Protein AF-A0A8S0FIV0-F1 (afdb_monomer_lite)

Radius of gyration: 18.46 Å; chains: 1; bounding box: 55×35×48 Å

Foldseek 3Di:
DVVVVVVCVVVVVCCCPVVVVVLVVVLVVVVVVVVVCLPPCLLQVQLVLQLQCLQPLPDPSNVSSLVSQVVCLVVVNFLSQVLNQVSLLQLLVVVVVVCVVCVVVDDPVRVVLNVVSNVCSLLSRSPSNVVVCVVPVCVSSVVSSNVSSNVRSVSSVVVPGDSDRSNVVSVCCVVVDVVCSVVVVVPD

pLDDT: mean 72.31, std 14.81, range [23.08, 90.5]

Secondary structure (DSSP, 8-state):
-HHHHHHHHHHHHHIIIIIHHHHHHHHHHHHHHHHHTTTT-HHHHHHHHHHHHHSSTTSHHHHHHHHHHHHHHHTT--HHHHHHHHHHHHHHHHHHHHHHH-GGGS-HHHHHHHHHHHHHHHTT--GGGHHHHTTSHHHHHHHHHHHHHHHHHHHHHHT----S-HHHHHHHHHHH-HHHHHHHTT--

Structure (mmCIF, N/CA/C/O backbone):
data_AF-A0A8S0FIV0-F1
#
_entry.id   AF-A0A8S0FIV0-F1
#
loop_
_atom_site.group_PDB
_atom_site.id
_atom_site.type_symbol
_atom_site.label_atom_id
_atom_site.label_alt_id
_atom_site.label_comp_id
_atom_site.label_asym_id
_atom_site.label_entity_id
_atom_site.label_seq_id
_atom_site.pdbx_PDB_ins_code
_atom_site.Cartn_x
_atom_site.Cartn_y
_atom_site.Cartn_z
_atom_site.occupancy
_atom_site.B_iso_or_equiv
_atom_site.auth_seq_id
_atom_site.auth_comp_id
_atom_site.auth_asym_id
_atom_site.auth_atom_id
_atom_site.pdbx_PDB_model_num
ATOM 1 N N . MET A 1 1 ? 33.071 14.954 12.704 1.00 50.84 1 MET A N 1
ATOM 2 C CA . MET A 1 1 ? 31.975 14.765 11.723 1.00 50.84 1 MET A CA 1
ATOM 3 C C . MET A 1 1 ? 32.435 14.180 10.377 1.00 50.84 1 MET A C 1
ATOM 5 O O . MET A 1 1 ? 31.632 14.107 9.464 1.00 50.84 1 MET A O 1
ATOM 9 N N . VAL A 1 2 ? 33.681 13.691 10.254 1.00 66.19 2 VAL A N 1
ATOM 10 C CA . VAL A 1 2 ? 34.226 13.134 8.994 1.00 66.19 2 VAL A CA 1
ATOM 11 C C . VAL A 1 2 ? 33.884 11.646 8.802 1.00 66.19 2 VAL A C 1
ATOM 13 O O . VAL A 1 2 ? 33.584 11.221 7.693 1.00 66.19 2 VAL A O 1
ATOM 16 N N . LEU A 1 3 ? 33.830 10.867 9.889 1.00 77.50 3 LEU A N 1
ATOM 17 C CA . LEU A 1 3 ? 33.447 9.448 9.861 1.00 77.50 3 LEU A CA 1
ATOM 18 C C . LEU A 1 3 ? 32.037 9.166 9.291 1.00 77.50 3 LEU A C 1
ATOM 20 O O . LEU A 1 3 ? 31.939 8.265 8.462 1.00 77.50 3 LEU A O 1
ATOM 24 N N . PRO A 1 4 ? 30.965 9.912 9.645 1.00 75.94 4 PRO A N 1
ATOM 25 C CA . PRO A 1 4 ? 29.644 9.677 9.056 1.00 75.94 4 PRO A CA 1
ATOM 26 C C . PRO A 1 4 ? 29.551 10.074 7.574 1.00 75.94 4 PRO A C 1
ATOM 28 O O . PRO A 1 4 ? 28.733 9.520 6.847 1.00 75.94 4 PRO A O 1
ATOM 31 N N . VAL A 1 5 ? 30.398 10.998 7.105 1.00 80.31 5 VAL A N 1
ATOM 32 C CA . VAL A 1 5 ? 30.463 11.387 5.685 1.00 80.31 5 VAL A CA 1
ATOM 33 C C . VAL A 1 5 ? 31.195 10.315 4.875 1.00 80.31 5 VAL A C 1
ATOM 35 O O . VAL A 1 5 ? 30.721 9.895 3.826 1.00 80.31 5 VAL A O 1
ATOM 38 N N . LEU A 1 6 ? 32.309 9.789 5.389 1.00 80.12 6 LEU A N 1
ATOM 39 C CA . LEU A 1 6 ? 33.027 8.685 4.745 1.00 80.12 6 LEU A CA 1
ATOM 40 C C . LEU A 1 6 ? 32.195 7.397 4.700 1.00 80.12 6 LEU A C 1
ATOM 42 O O . LEU A 1 6 ? 32.179 6.727 3.671 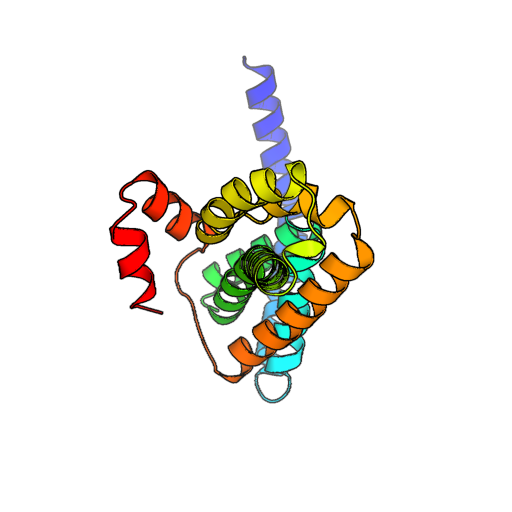1.00 80.12 6 LEU A O 1
ATOM 46 N N . SER A 1 7 ? 31.464 7.066 5.769 1.00 77.25 7 SER A N 1
ATOM 47 C CA . SER A 1 7 ? 30.620 5.866 5.788 1.00 77.25 7 SER A CA 1
ATOM 48 C C . SER A 1 7 ? 29.422 5.963 4.839 1.00 77.25 7 SER A C 1
ATOM 50 O O . SER A 1 7 ? 29.092 4.974 4.188 1.00 77.25 7 SER A O 1
ATOM 52 N N . THR A 1 8 ? 28.806 7.140 4.696 1.00 80.88 8 THR A N 1
ATOM 53 C CA . THR A 1 8 ? 27.716 7.362 3.729 1.00 80.88 8 THR A CA 1
ATOM 54 C C . THR A 1 8 ? 28.209 7.408 2.286 1.00 80.88 8 THR A C 1
ATOM 56 O O . THR A 1 8 ? 27.519 6.891 1.415 1.00 80.88 8 THR A O 1
ATOM 59 N N . ILE A 1 9 ? 29.412 7.929 2.017 1.00 81.44 9 ILE A N 1
ATOM 60 C CA . ILE A 1 9 ? 30.018 7.886 0.674 1.00 81.44 9 ILE A CA 1
ATOM 61 C C . ILE A 1 9 ? 30.349 6.447 0.274 1.00 81.44 9 ILE A C 1
ATOM 63 O O . ILE A 1 9 ? 29.980 6.016 -0.815 1.00 81.44 9 ILE A O 1
ATOM 67 N N . ILE A 1 10 ? 31.004 5.684 1.155 1.00 81.06 10 ILE A N 1
ATOM 68 C CA . ILE A 1 10 ? 31.368 4.287 0.882 1.00 81.06 10 ILE A CA 1
ATOM 69 C C . ILE A 1 10 ? 30.107 3.429 0.756 1.00 81.06 10 ILE A C 1
ATOM 71 O O . ILE A 1 10 ? 29.980 2.672 -0.204 1.00 81.06 10 ILE A O 1
ATOM 75 N N . GLY A 1 11 ? 29.150 3.586 1.676 1.00 77.75 11 GLY A N 1
ATOM 76 C CA . GLY A 1 11 ? 27.861 2.900 1.625 1.00 77.75 11 GLY A CA 1
ATOM 77 C C . GLY A 1 11 ? 27.049 3.263 0.381 1.00 77.75 11 GLY A C 1
ATOM 78 O O . GLY A 1 11 ? 26.506 2.373 -0.265 1.00 77.75 11 GLY A O 1
ATOM 79 N N . GLY A 1 12 ? 27.022 4.541 -0.005 1.00 74.50 12 GLY A N 1
ATOM 80 C CA . GLY A 1 12 ? 26.350 5.031 -1.208 1.00 74.50 12 GLY A CA 1
ATOM 81 C C . GLY A 1 12 ? 26.971 4.493 -2.497 1.00 74.50 12 GLY A C 1
ATOM 82 O O . GLY A 1 12 ? 26.243 4.018 -3.367 1.00 74.50 12 GLY A O 1
ATOM 83 N N . LEU A 1 13 ? 28.306 4.469 -2.602 1.00 74.94 13 LEU A N 1
ATOM 84 C CA . LEU A 1 13 ? 29.006 3.872 -3.747 1.00 74.94 13 LEU A CA 1
ATOM 85 C C . LEU A 1 13 ? 28.749 2.364 -3.855 1.00 74.94 13 LEU A C 1
ATOM 87 O O . LEU A 1 13 ? 28.508 1.853 -4.951 1.00 74.94 13 LEU A O 1
ATOM 91 N N . LEU A 1 14 ? 28.780 1.653 -2.725 1.00 75.81 14 LEU A N 1
ATOM 92 C CA . LEU A 1 14 ? 28.448 0.228 -2.655 1.00 75.81 14 LEU A CA 1
ATOM 93 C C . LEU A 1 14 ? 27.008 -0.021 -3.102 1.00 75.81 14 LEU A C 1
ATOM 95 O O . LEU A 1 14 ? 26.755 -0.917 -3.908 1.00 75.81 14 LEU A O 1
ATOM 99 N N . MET A 1 15 ? 26.068 0.804 -2.640 1.00 69.75 15 MET A N 1
ATOM 100 C CA . MET A 1 15 ? 24.668 0.673 -3.017 1.00 69.75 15 MET A CA 1
ATOM 101 C C . MET A 1 15 ? 24.456 0.949 -4.507 1.00 69.75 15 MET A C 1
ATOM 103 O O . MET A 1 15 ? 23.752 0.184 -5.154 1.00 69.75 15 MET A O 1
ATOM 107 N N . MET A 1 16 ? 25.105 1.963 -5.086 1.00 67.69 16 MET A N 1
ATOM 108 C CA . MET A 1 16 ? 24.984 2.267 -6.519 1.00 67.69 16 MET A CA 1
ATOM 109 C C . MET A 1 16 ? 25.590 1.181 -7.419 1.00 67.69 16 MET A C 1
ATOM 111 O O . MET A 1 16 ? 25.046 0.892 -8.482 1.00 67.69 16 MET A O 1
ATOM 115 N N . THR A 1 17 ? 26.709 0.572 -7.019 1.00 67.50 17 THR A N 1
ATOM 116 C CA . THR A 1 17 ? 27.479 -0.323 -7.903 1.00 67.50 17 THR A CA 1
ATOM 117 C C . THR A 1 17 ? 27.131 -1.803 -7.759 1.00 67.50 17 THR A C 1
ATOM 119 O O . THR A 1 17 ? 27.062 -2.493 -8.777 1.00 67.50 17 THR A O 1
ATOM 122 N N . LEU A 1 18 ? 26.893 -2.292 -6.536 1.00 70.38 18 LEU A N 1
ATOM 123 C CA . LEU A 1 18 ? 26.617 -3.709 -6.258 1.00 70.38 18 LEU A CA 1
ATOM 124 C C . LEU A 1 18 ? 25.119 -4.019 -6.159 1.00 70.38 18 LEU A C 1
ATOM 126 O O . LEU A 1 18 ? 24.695 -5.080 -6.607 1.00 70.38 18 LEU A O 1
ATOM 130 N N . ILE A 1 19 ? 24.318 -3.103 -5.608 1.00 69.38 19 ILE A N 1
ATOM 131 C CA . ILE A 1 19 ? 22.884 -3.328 -5.346 1.00 69.38 19 ILE A CA 1
ATOM 132 C C . ILE A 1 19 ? 21.998 -2.619 -6.382 1.00 69.38 19 ILE A C 1
ATOM 134 O O . ILE A 1 19 ? 20.970 -3.148 -6.792 1.00 69.38 19 ILE A O 1
ATOM 138 N N . GLY A 1 20 ? 22.413 -1.453 -6.877 1.00 62.19 20 GLY A N 1
ATOM 139 C CA . GLY A 1 20 ? 21.659 -0.673 -7.857 1.00 62.19 20 GLY A CA 1
ATOM 140 C C . GLY A 1 20 ? 21.529 -1.380 -9.204 1.00 62.19 20 GLY A C 1
ATOM 141 O O . GLY A 1 20 ? 20.457 -1.368 -9.796 1.00 62.19 20 GLY A O 1
ATOM 142 N N . LYS A 1 21 ? 22.584 -2.069 -9.659 1.00 69.44 21 LYS A N 1
ATOM 143 C CA . LYS A 1 21 ? 22.575 -2.833 -10.919 1.00 69.44 21 LYS A CA 1
ATOM 144 C C . LYS A 1 21 ? 21.548 -3.978 -10.951 1.00 69.44 21 LYS A C 1
ATOM 146 O O . LYS A 1 21 ? 20.787 -4.024 -11.914 1.00 69.44 21 LYS A O 1
ATOM 151 N N . PRO A 1 22 ? 21.465 -4.880 -9.950 1.00 71.00 22 PRO A N 1
ATOM 152 C CA . PRO A 1 22 ? 20.434 -5.917 -9.952 1.00 71.00 22 PRO A CA 1
ATOM 153 C C . PRO A 1 22 ? 19.019 -5.345 -9.791 1.00 71.00 22 PRO A C 1
ATOM 155 O O . PRO A 1 22 ? 18.086 -5.908 -10.354 1.00 71.00 22 PRO A O 1
ATOM 158 N N . ILE A 1 23 ? 18.850 -4.219 -9.086 1.00 66.25 23 ILE A N 1
ATOM 159 C CA . ILE A 1 23 ? 17.547 -3.541 -8.974 1.00 66.25 23 ILE A CA 1
ATOM 160 C C . ILE A 1 23 ? 17.123 -2.939 -10.319 1.00 66.25 23 ILE A C 1
ATOM 162 O O . ILE A 1 23 ? 15.988 -3.148 -10.733 1.00 66.25 23 ILE A O 1
ATOM 166 N N . ALA A 1 24 ? 18.026 -2.248 -11.019 1.00 65.50 24 ALA A N 1
ATOM 167 C CA . ALA A 1 24 ? 17.753 -1.677 -12.337 1.00 65.50 24 ALA A CA 1
ATOM 168 C C . ALA A 1 24 ? 17.430 -2.769 -13.368 1.00 65.50 24 ALA A C 1
ATOM 170 O O . ALA A 1 24 ? 16.456 -2.650 -14.102 1.00 65.50 24 ALA A O 1
ATOM 171 N N . TRP A 1 25 ? 18.175 -3.879 -13.354 1.00 72.12 25 TRP A N 1
ATOM 172 C CA . TRP A 1 25 ? 17.893 -5.028 -14.217 1.00 72.12 25 TRP A CA 1
ATOM 173 C C . TRP A 1 25 ? 16.535 -5.675 -13.909 1.00 72.12 25 TRP A C 1
ATOM 175 O O . TRP A 1 25 ? 15.781 -5.998 -14.823 1.00 72.12 25 TRP A O 1
ATOM 185 N N . LEU A 1 26 ? 16.183 -5.829 -12.627 1.00 68.75 26 LEU A N 1
ATOM 186 C CA . LEU A 1 26 ? 14.867 -6.333 -12.227 1.00 68.75 26 LEU A CA 1
ATOM 187 C C . LEU A 1 26 ? 13.745 -5.380 -12.665 1.00 68.75 26 LEU A C 1
ATOM 189 O O . LEU A 1 26 ? 12.676 -5.827 -13.074 1.00 68.75 26 LEU A O 1
ATOM 193 N N . GLN A 1 27 ? 13.994 -4.073 -12.598 1.00 57.12 27 GLN A N 1
ATOM 194 C CA . GLN A 1 27 ? 13.061 -3.047 -13.038 1.00 57.12 27 GLN A CA 1
ATOM 195 C C . GLN A 1 27 ? 12.857 -3.069 -14.556 1.00 57.12 27 GLN A C 1
ATOM 197 O O . GLN A 1 27 ? 11.712 -3.074 -14.991 1.00 57.12 27 GLN A O 1
ATOM 202 N N . GLU A 1 28 ? 13.921 -3.186 -15.352 1.00 67.19 28 GLU A N 1
ATOM 203 C CA . GLU A 1 28 ? 13.848 -3.382 -16.809 1.00 67.19 28 GLU A CA 1
ATOM 204 C C . GLU A 1 28 ? 13.148 -4.694 -17.185 1.00 67.19 28 GLU A C 1
ATOM 206 O O . GLU A 1 28 ? 12.293 -4.711 -18.069 1.00 67.19 28 GLU A O 1
ATOM 211 N N . ALA A 1 29 ? 13.432 -5.791 -16.478 1.00 70.81 29 ALA A N 1
ATOM 212 C CA . ALA A 1 29 ? 12.756 -7.069 -16.693 1.00 70.81 29 ALA A CA 1
ATOM 213 C C . ALA A 1 29 ? 11.248 -6.974 -16.408 1.00 70.81 29 ALA A C 1
ATOM 215 O O . ALA A 1 29 ? 10.435 -7.532 -17.145 1.00 70.81 29 ALA A O 1
ATOM 216 N N . LEU A 1 30 ? 10.862 -6.235 -15.366 1.00 63.88 30 LEU A N 1
ATOM 217 C CA . LEU A 1 30 ? 9.465 -5.958 -15.048 1.00 63.88 30 LEU A CA 1
ATOM 218 C C . LEU A 1 30 ? 8.823 -4.986 -16.047 1.00 63.88 30 LEU A C 1
ATOM 220 O O . LEU A 1 30 ? 7.660 -5.194 -16.373 1.00 63.88 30 LEU A O 1
ATOM 224 N N . ILE A 1 31 ? 9.544 -3.987 -16.575 1.00 63.28 31 ILE A N 1
ATOM 225 C CA . ILE A 1 31 ? 9.080 -3.117 -17.677 1.00 63.28 31 ILE A CA 1
ATOM 226 C C . ILE A 1 31 ? 8.779 -3.955 -18.916 1.00 63.28 31 ILE A C 1
ATOM 228 O O . ILE A 1 31 ? 7.696 -3.846 -19.478 1.00 63.28 31 ILE A O 1
ATOM 232 N N . HIS A 1 32 ? 9.692 -4.839 -19.311 1.00 68.25 32 HIS A N 1
ATOM 233 C CA . HIS A 1 32 ? 9.479 -5.712 -20.461 1.00 68.25 32 HIS A CA 1
ATOM 234 C C . HIS A 1 32 ? 8.345 -6.713 -20.233 1.00 68.25 32 HIS A C 1
ATOM 236 O O . HIS A 1 32 ? 7.570 -6.985 -21.151 1.00 68.25 32 HIS A O 1
ATOM 242 N N . LEU A 1 33 ? 8.182 -7.218 -19.007 1.00 65.38 33 LEU A N 1
ATOM 243 C CA . LEU A 1 33 ? 7.005 -7.998 -18.633 1.00 65.38 33 LEU A CA 1
ATOM 244 C C . LEU A 1 33 ? 5.728 -7.151 -18.796 1.00 65.38 33 LEU A C 1
ATOM 246 O O . LEU A 1 33 ? 4.771 -7.604 -19.418 1.00 65.38 33 LEU A O 1
ATOM 250 N N . LEU A 1 34 ? 5.737 -5.905 -18.319 1.00 58.34 34 LEU A N 1
ATOM 251 C CA . LEU A 1 34 ? 4.660 -4.919 -18.453 1.00 58.34 34 LEU A CA 1
ATOM 252 C C . LEU A 1 34 ? 4.274 -4.660 -19.914 1.00 58.34 34 LEU A C 1
ATOM 254 O O . LEU A 1 34 ? 3.095 -4.714 -20.268 1.00 58.34 34 LEU A O 1
ATOM 258 N N . GLU A 1 35 ? 5.268 -4.394 -20.759 1.00 63.66 35 GLU A N 1
ATOM 259 C CA . GLU A 1 35 ? 5.120 -4.170 -22.197 1.00 63.66 35 GLU A CA 1
ATOM 260 C C . GLU A 1 35 ? 4.560 -5.413 -22.889 1.00 63.66 35 GLU A C 1
ATOM 262 O O . GLU A 1 35 ? 3.607 -5.314 -23.662 1.00 63.66 35 GLU A O 1
ATOM 267 N N . SER A 1 36 ? 5.060 -6.601 -22.531 1.00 63.47 36 SER A N 1
ATOM 268 C CA . SER A 1 36 ? 4.555 -7.878 -23.049 1.00 63.47 36 SER A CA 1
ATOM 269 C C . SER A 1 36 ? 3.112 -8.179 -22.613 1.00 63.47 36 SER A C 1
ATOM 271 O O . SER A 1 36 ? 2.395 -8.920 -23.285 1.00 63.47 36 SER A O 1
ATOM 273 N N . MET A 1 37 ? 2.646 -7.568 -21.517 1.00 59.16 37 MET A N 1
ATOM 274 C CA . MET A 1 37 ? 1.306 -7.746 -20.946 1.00 59.16 37 MET A CA 1
ATOM 275 C C . MET A 1 37 ? 0.296 -6.669 -21.380 1.00 59.16 37 MET A C 1
ATOM 277 O O . MET A 1 37 ? -0.868 -6.724 -20.957 1.00 59.16 37 MET A O 1
ATOM 281 N N . GLN A 1 38 ? 0.685 -5.733 -22.260 1.00 55.56 38 GLN A N 1
ATOM 282 C CA . GLN A 1 38 ? -0.158 -4.626 -22.734 1.00 55.56 38 GLN A CA 1
ATOM 283 C C . GLN A 1 38 ? -1.470 -5.055 -23.428 1.00 55.56 38 GLN A C 1
ATOM 285 O O . GLN A 1 38 ? -2.342 -4.209 -23.592 1.00 55.56 38 GLN A O 1
ATOM 290 N N . GLY A 1 39 ? -1.662 -6.329 -23.790 1.00 55.88 39 GLY A N 1
ATOM 291 C CA . GLY A 1 39 ? -2.876 -6.803 -24.472 1.00 55.88 39 GLY A CA 1
ATOM 292 C C . GLY A 1 39 ? -3.974 -7.429 -23.596 1.00 55.88 39 GLY A C 1
ATOM 293 O O . GLY A 1 39 ? -5.130 -7.416 -24.006 1.00 55.88 39 GLY A O 1
ATOM 294 N N . GLY A 1 40 ? -3.666 -7.979 -22.409 1.00 59.28 40 GLY A N 1
ATOM 295 C CA . GLY A 1 40 ? -4.639 -8.832 -21.691 1.00 59.28 40 GLY A CA 1
ATOM 296 C C . GLY A 1 40 ? -4.573 -8.874 -20.162 1.00 59.28 40 GLY A C 1
ATOM 297 O O . GLY A 1 40 ? -5.496 -9.393 -19.544 1.00 59.28 40 GLY A O 1
ATOM 298 N N . SER A 1 41 ? -3.534 -8.323 -19.520 1.00 69.94 41 SER A N 1
ATOM 299 C CA . SER A 1 41 ? -3.322 -8.529 -18.075 1.00 69.94 41 SER A CA 1
ATOM 300 C C . SER A 1 41 ? -2.956 -7.263 -17.285 1.00 69.94 41 SER A C 1
ATOM 302 O O . SER A 1 41 ? -2.463 -7.345 -16.156 1.00 69.94 41 SER A O 1
ATOM 304 N N . ARG A 1 42 ? -3.269 -6.081 -17.835 1.00 72.94 42 ARG A N 1
ATOM 305 C CA . ARG A 1 42 ? -3.125 -4.779 -17.151 1.00 72.94 42 ARG A CA 1
ATOM 306 C C . ARG A 1 42 ? -3.825 -4.757 -15.786 1.00 72.94 42 ARG A C 1
ATOM 308 O O . ARG A 1 42 ? -3.284 -4.218 -14.825 1.00 72.94 42 ARG A O 1
ATOM 315 N N . PHE A 1 43 ? -4.975 -5.430 -15.682 1.00 81.31 43 PHE A N 1
ATOM 316 C CA . PHE A 1 43 ? -5.711 -5.585 -14.427 1.00 81.31 43 PHE A CA 1
ATOM 317 C C . PHE A 1 43 ? -4.906 -6.326 -13.351 1.00 81.31 43 PHE A C 1
ATOM 319 O O . PHE A 1 43 ? -4.776 -5.832 -12.236 1.00 81.31 43 PHE A O 1
ATOM 326 N N . LEU A 1 44 ? -4.344 -7.497 -13.673 1.00 82.06 44 LEU A N 1
ATOM 327 C CA . LEU A 1 44 ? -3.626 -8.334 -12.702 1.00 82.06 44 LEU A CA 1
ATOM 328 C C . LEU A 1 44 ? -2.414 -7.608 -12.121 1.00 82.06 44 LEU A C 1
ATOM 330 O O . LEU A 1 44 ? -2.133 -7.671 -10.930 1.00 82.06 44 LEU A O 1
ATOM 334 N N . MET A 1 45 ? -1.709 -6.891 -12.979 1.00 79.69 45 MET A N 1
ATOM 335 C CA . MET A 1 45 ? -0.538 -6.127 -12.603 1.00 79.69 45 MET A CA 1
ATOM 336 C C . MET A 1 45 ? -0.892 -4.943 -11.704 1.00 79.69 45 MET A C 1
ATOM 338 O O . MET A 1 45 ? -0.286 -4.774 -10.648 1.00 79.69 45 MET A O 1
ATOM 342 N N . GLY A 1 46 ? -1.922 -4.173 -12.070 1.00 82.00 46 GLY A N 1
ATOM 343 C CA . GLY A 1 46 ? -2.467 -3.134 -11.199 1.00 82.00 46 GLY A CA 1
ATOM 344 C C . GLY A 1 46 ? -2.940 -3.697 -9.859 1.00 82.00 46 GLY A C 1
ATOM 345 O O . GLY A 1 46 ? -2.733 -3.072 -8.822 1.00 82.00 46 GLY A O 1
ATOM 346 N N . ALA A 1 47 ? -3.497 -4.910 -9.859 1.00 85.12 47 ALA A N 1
ATOM 347 C CA . ALA A 1 47 ? -3.943 -5.580 -8.648 1.00 85.12 47 ALA A CA 1
ATOM 348 C C . ALA A 1 47 ? -2.793 -5.999 -7.726 1.00 85.12 47 ALA A C 1
ATOM 350 O O . ALA A 1 47 ? -2.884 -5.802 -6.516 1.00 85.12 47 ALA A O 1
ATOM 351 N N . ILE A 1 48 ? -1.690 -6.512 -8.273 1.00 83.88 48 ILE A N 1
ATOM 352 C CA . ILE A 1 48 ? -0.496 -6.857 -7.489 1.00 83.88 48 ILE A CA 1
ATOM 353 C C . ILE A 1 48 ? 0.144 -5.591 -6.908 1.00 83.88 48 ILE A C 1
ATOM 355 O O . ILE A 1 48 ? 0.433 -5.543 -5.714 1.00 83.88 48 ILE A O 1
ATOM 359 N N . LEU A 1 49 ? 0.312 -4.544 -7.720 1.00 84.25 49 LEU A N 1
ATOM 360 C CA . LEU A 1 49 ? 0.885 -3.273 -7.265 1.00 84.25 49 LEU A CA 1
ATOM 361 C C . LEU A 1 49 ? 0.018 -2.615 -6.186 1.00 84.25 49 LEU A C 1
ATOM 363 O O . LEU A 1 49 ? 0.531 -2.176 -5.156 1.00 84.25 49 LEU A O 1
ATOM 367 N N . GLY A 1 50 ? -1.301 -2.619 -6.378 1.00 84.00 50 GLY A N 1
ATOM 368 C CA . GLY A 1 50 ? -2.259 -2.141 -5.389 1.00 84.00 50 GLY A CA 1
ATOM 369 C C . GLY A 1 50 ? -2.219 -2.951 -4.090 1.00 84.00 50 GLY A C 1
ATOM 370 O O . GLY A 1 50 ? -2.215 -2.365 -3.009 1.00 84.00 50 GLY A O 1
ATOM 371 N N . ALA A 1 51 ? -2.119 -4.280 -4.171 1.00 85.44 51 ALA A N 1
ATOM 372 C CA . ALA A 1 51 ? -1.983 -5.149 -3.001 1.00 85.44 51 ALA A CA 1
ATOM 373 C C . ALA A 1 51 ? -0.699 -4.856 -2.206 1.00 85.44 51 ALA A C 1
ATOM 375 O O . ALA A 1 51 ? -0.728 -4.795 -0.977 1.00 85.44 51 ALA A O 1
ATOM 376 N N . MET A 1 52 ? 0.423 -4.638 -2.897 1.00 84.75 52 MET A N 1
ATOM 377 C CA . MET A 1 52 ? 1.703 -4.304 -2.266 1.00 84.75 52 MET A CA 1
ATOM 378 C C . MET A 1 52 ? 1.681 -2.933 -1.578 1.00 84.75 52 MET A C 1
ATOM 380 O O . MET A 1 52 ? 2.350 -2.758 -0.561 1.00 84.75 52 MET A O 1
ATOM 384 N N . ALA A 1 53 ? 0.898 -1.977 -2.090 1.00 83.25 53 ALA A N 1
ATOM 385 C CA . ALA A 1 53 ? 0.801 -0.627 -1.532 1.00 83.25 53 ALA A CA 1
ATOM 386 C C . ALA A 1 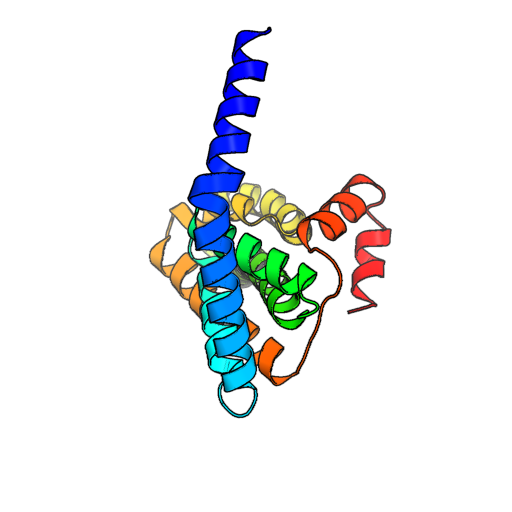53 ? 0.242 -0.589 -0.102 1.00 83.25 53 ALA A C 1
ATOM 388 O O . ALA A 1 53 ? 0.630 0.255 0.704 1.00 83.25 53 ALA A O 1
ATOM 389 N N . THR A 1 54 ? -0.681 -1.493 0.226 1.00 82.94 54 THR A N 1
ATOM 390 C CA . THR A 1 54 ? -1.410 -1.468 1.505 1.00 82.94 54 THR A CA 1
ATOM 391 C C . THR A 1 54 ? -1.100 -2.636 2.427 1.00 82.94 54 THR A C 1
ATOM 393 O O . THR A 1 54 ? -1.677 -2.714 3.510 1.00 82.94 54 THR A O 1
ATOM 396 N N . PHE A 1 55 ? -0.168 -3.509 2.044 1.00 82.50 55 PHE A N 1
ATOM 397 C CA . PHE A 1 55 ? 0.174 -4.702 2.814 1.00 82.50 55 PHE A CA 1
ATOM 398 C C . PHE A 1 55 ? 0.733 -4.384 4.209 1.00 82.50 55 PHE A C 1
ATOM 400 O O . PHE A 1 55 ? 0.398 -5.058 5.179 1.00 82.50 55 PHE A O 1
ATOM 407 N N . ASP A 1 56 ? 1.567 -3.348 4.322 1.00 81.12 56 ASP A N 1
ATOM 408 C CA . ASP A 1 56 ? 2.308 -3.032 5.550 1.00 81.12 56 ASP A CA 1
ATOM 409 C C . ASP A 1 56 ? 2.198 -1.563 6.000 1.00 81.12 56 ASP A C 1
ATOM 411 O O . ASP A 1 56 ? 3.005 -1.104 6.806 1.00 81.12 56 ASP A O 1
ATOM 415 N N . PHE A 1 57 ? 1.213 -0.820 5.479 1.00 74.00 57 PHE A N 1
ATOM 416 C CA . PHE A 1 57 ? 0.932 0.590 5.804 1.00 74.00 57 PHE A CA 1
ATOM 417 C C . PHE A 1 57 ? 2.150 1.541 5.791 1.00 74.00 57 PHE A C 1
ATOM 419 O O . PHE A 1 57 ? 2.107 2.577 6.457 1.00 74.00 57 PHE A O 1
ATOM 426 N N . GLY A 1 58 ? 3.206 1.245 5.019 1.00 67.38 58 GLY A N 1
ATOM 427 C CA . GLY A 1 58 ? 4.423 2.077 4.959 1.00 67.38 58 GLY A CA 1
ATOM 428 C C . GLY A 1 58 ? 5.736 1.348 5.261 1.00 67.38 58 GLY A C 1
ATOM 429 O O . GLY A 1 58 ? 6.799 1.975 5.283 1.00 67.38 58 GLY A O 1
ATOM 430 N N . GLY A 1 59 ? 5.678 0.038 5.483 1.00 71.38 59 GLY A N 1
ATOM 431 C CA . GLY A 1 59 ? 6.833 -0.819 5.722 1.00 71.38 59 GLY A CA 1
ATOM 432 C C . GLY A 1 59 ? 7.671 -1.125 4.463 1.00 71.38 59 GLY A C 1
ATOM 433 O O . GLY A 1 59 ? 7.647 -0.377 3.476 1.00 71.38 59 GLY A O 1
ATOM 434 N N . PRO A 1 60 ? 8.489 -2.197 4.495 1.00 71.25 60 PRO A N 1
ATOM 435 C CA . PRO A 1 60 ? 9.405 -2.533 3.406 1.00 71.25 60 PRO A CA 1
ATOM 436 C C . PRO A 1 60 ? 8.698 -2.828 2.073 1.00 71.25 60 PRO A C 1
ATOM 438 O O . PRO A 1 60 ? 9.198 -2.408 1.034 1.00 71.25 60 PRO A O 1
ATOM 441 N N . VAL A 1 61 ? 7.532 -3.479 2.080 1.00 76.75 61 VAL A N 1
ATOM 442 C CA . VAL A 1 61 ? 6.790 -3.873 0.870 1.00 76.75 61 VAL A CA 1
ATOM 443 C C . VAL A 1 61 ? 6.245 -2.645 0.142 1.00 76.75 61 VAL A C 1
ATOM 445 O O . VAL A 1 61 ? 6.457 -2.505 -1.067 1.00 76.75 61 VAL A O 1
ATOM 448 N N . ASN A 1 62 ? 5.624 -1.707 0.864 1.00 83.12 62 ASN A N 1
ATOM 449 C CA . ASN A 1 62 ? 5.136 -0.463 0.263 1.00 83.12 62 ASN A CA 1
ATOM 450 C C . ASN A 1 62 ? 6.286 0.411 -0.277 1.00 83.12 62 ASN A C 1
ATOM 452 O O . ASN A 1 62 ? 6.152 1.068 -1.316 1.00 83.12 62 ASN A O 1
ATOM 456 N N . LYS A 1 63 ? 7.452 0.401 0.385 1.00 78.62 63 LYS A N 1
ATOM 457 C CA . LYS A 1 63 ? 8.651 1.100 -0.105 1.00 78.62 63 LYS A CA 1
ATOM 458 C C . LYS A 1 63 ? 9.209 0.466 -1.375 1.00 78.62 63 LYS A C 1
ATOM 460 O O . LYS A 1 63 ? 9.554 1.201 -2.295 1.00 78.62 63 LYS A O 1
ATOM 465 N N . THR A 1 64 ? 9.249 -0.861 -1.469 1.00 77.12 64 THR A N 1
ATOM 466 C CA . THR A 1 64 ? 9.672 -1.552 -2.696 1.00 77.12 64 THR A CA 1
ATOM 467 C C . THR A 1 64 ? 8.743 -1.233 -3.866 1.00 77.12 64 THR A C 1
ATOM 469 O O . THR A 1 64 ? 9.227 -0.899 -4.944 1.00 77.12 64 THR A O 1
ATOM 472 N N . MET A 1 65 ? 7.422 -1.248 -3.657 1.00 82.94 65 MET A N 1
ATOM 473 C CA . MET A 1 65 ? 6.454 -0.853 -4.691 1.00 82.94 65 MET A CA 1
ATOM 474 C C . MET A 1 65 ? 6.609 0.619 -5.091 1.00 82.94 65 MET A C 1
ATOM 476 O O . MET A 1 65 ? 6.547 0.956 -6.273 1.00 82.94 65 MET A O 1
ATOM 480 N N . SER A 1 66 ? 6.864 1.496 -4.118 1.00 80.88 66 SER A N 1
ATOM 481 C CA . SER A 1 66 ? 7.130 2.905 -4.393 1.00 80.88 66 SER A CA 1
ATOM 482 C C . SER A 1 66 ? 8.350 3.092 -5.289 1.00 80.88 66 SER A C 1
ATOM 484 O O . SER A 1 66 ? 8.231 3.761 -6.304 1.00 80.88 66 SER A O 1
ATOM 486 N N . LEU A 1 67 ? 9.484 2.466 -4.955 1.00 79.81 67 LEU A N 1
ATOM 487 C CA . LEU A 1 67 ? 10.708 2.528 -5.763 1.00 79.81 67 LEU A CA 1
ATOM 488 C C . LEU A 1 67 ? 10.494 1.963 -7.171 1.00 79.81 67 LEU A C 1
ATOM 490 O O . LEU A 1 67 ? 10.998 2.507 -8.152 1.00 79.81 67 LEU A O 1
ATOM 494 N N . PHE A 1 68 ? 9.715 0.888 -7.271 1.00 79.50 68 PHE A N 1
ATOM 495 C CA . PHE A 1 68 ? 9.333 0.313 -8.550 1.00 79.50 68 PHE A CA 1
ATOM 496 C C . PHE A 1 68 ? 8.513 1.299 -9.395 1.00 79.50 68 PHE A C 1
ATOM 498 O O . PHE A 1 68 ? 8.840 1.529 -10.555 1.00 79.50 68 PHE A O 1
ATOM 505 N N . SER A 1 69 ? 7.503 1.942 -8.808 1.00 81.31 69 SER A N 1
ATOM 506 C CA . SER A 1 69 ? 6.695 2.956 -9.503 1.00 81.31 69 SER A CA 1
ATOM 507 C C . SER A 1 69 ? 7.529 4.187 -9.882 1.00 81.31 69 SER A C 1
ATOM 509 O O . SER A 1 69 ? 7.393 4.705 -10.986 1.00 81.31 69 SER A O 1
ATOM 511 N N . ASP A 1 70 ? 8.462 4.595 -9.018 1.00 81.81 70 ASP A N 1
ATOM 512 C CA . ASP A 1 70 ? 9.329 5.760 -9.227 1.00 81.81 70 ASP A CA 1
ATOM 513 C C . ASP A 1 70 ? 10.318 5.549 -10.377 1.00 81.81 70 ASP A C 1
ATOM 515 O O . ASP A 1 70 ? 10.552 6.460 -11.165 1.00 81.81 70 ASP A O 1
ATOM 519 N N . GLY A 1 71 ? 10.899 4.357 -10.525 1.00 77.50 71 GLY A N 1
ATOM 520 C CA . GLY A 1 71 ? 11.758 4.109 -11.688 1.00 77.50 71 GLY A CA 1
ATOM 521 C C . GLY A 1 71 ? 10.964 3.859 -12.980 1.00 77.50 71 GLY A C 1
ATOM 522 O O . GLY A 1 71 ? 11.453 4.214 -14.046 1.00 77.50 71 GLY A O 1
ATOM 523 N N . LEU A 1 72 ? 9.713 3.377 -12.906 1.00 77.31 72 LEU A N 1
ATOM 524 C CA . LEU A 1 72 ? 8.808 3.351 -14.069 1.00 77.31 72 LEU A CA 1
ATOM 525 C C . LEU A 1 72 ? 8.430 4.760 -14.533 1.00 77.31 72 LEU A C 1
ATOM 527 O O . LEU A 1 72 ? 8.362 5.012 -15.736 1.00 77.31 72 LEU A O 1
ATOM 531 N N . LEU A 1 73 ? 8.274 5.689 -13.589 1.00 79.38 73 LEU A N 1
ATOM 532 C CA . LEU A 1 73 ? 8.062 7.104 -13.867 1.00 79.38 73 LEU A CA 1
ATOM 533 C C . LEU A 1 73 ? 9.243 7.710 -14.648 1.00 79.38 73 LEU A C 1
ATOM 535 O O . LEU A 1 73 ? 9.025 8.460 -15.598 1.00 79.38 73 LEU A O 1
ATOM 539 N N . VAL A 1 74 ? 10.485 7.350 -14.299 1.00 76.62 74 VAL A N 1
ATOM 540 C CA . VAL A 1 74 ? 11.698 7.779 -15.030 1.00 76.62 74 VAL A CA 1
ATOM 541 C C . VAL A 1 74 ? 11.746 7.193 -16.444 1.00 76.62 74 VAL A C 1
ATOM 543 O O . VAL A 1 74 ? 12.184 7.871 -17.372 1.00 76.62 74 VAL A O 1
ATOM 546 N N . SER A 1 75 ? 11.256 5.967 -16.628 1.00 72.38 75 SER A N 1
ATOM 547 C CA . SER A 1 75 ? 11.137 5.313 -17.937 1.00 72.38 75 SER A CA 1
ATOM 548 C C . SER A 1 75 ? 9.952 5.808 -18.783 1.00 72.38 75 SER A C 1
ATOM 550 O O . SER A 1 75 ? 9.789 5.347 -19.909 1.00 72.38 75 SER A O 1
ATOM 552 N N . GLY A 1 76 ? 9.132 6.738 -18.277 1.00 71.06 76 GLY A N 1
ATOM 553 C CA . GLY A 1 76 ? 7.987 7.307 -18.999 1.00 71.06 76 GLY A CA 1
ATOM 554 C C . GLY A 1 76 ? 6.688 6.496 -18.906 1.00 71.06 76 GLY A C 1
ATOM 555 O O . GLY A 1 76 ? 5.774 6.732 -19.691 1.00 71.06 76 GLY A O 1
ATOM 556 N N . VAL A 1 77 ? 6.582 5.551 -17.963 1.00 75.31 77 VAL A N 1
ATOM 557 C CA . VAL A 1 77 ? 5.375 4.741 -17.727 1.00 75.31 77 VAL A CA 1
ATOM 558 C C . VAL A 1 77 ? 4.639 5.243 -16.481 1.00 75.31 77 VAL A C 1
ATOM 560 O O . VAL A 1 77 ? 5.064 5.011 -15.350 1.00 75.31 77 VAL A O 1
ATOM 563 N N . TYR A 1 78 ? 3.502 5.911 -16.682 1.00 77.44 78 TYR A N 1
ATOM 564 C CA . TYR A 1 78 ? 2.805 6.679 -15.637 1.00 77.44 78 TYR A CA 1
ATOM 565 C C . TYR A 1 78 ? 1.673 5.935 -14.902 1.00 77.44 78 TYR A C 1
ATOM 567 O O . TYR A 1 78 ? 1.229 6.375 -13.840 1.00 77.44 78 TYR A O 1
ATOM 575 N N . GLY A 1 79 ? 1.187 4.807 -15.430 1.00 78.00 79 GLY A N 1
ATOM 576 C CA . GLY A 1 79 ? 0.078 4.042 -14.829 1.00 78.00 79 GLY A CA 1
ATOM 577 C C . GLY A 1 79 ? 0.343 3.522 -13.399 1.00 78.00 79 GLY A C 1
ATOM 578 O O . GLY A 1 79 ? -0.473 3.745 -12.504 1.00 78.00 79 GLY A O 1
ATOM 579 N N . PRO A 1 80 ? 1.496 2.884 -13.124 1.00 80.19 80 PRO A N 1
ATOM 580 C CA . PRO A 1 80 ? 1.878 2.413 -11.785 1.00 80.19 80 PRO A CA 1
ATOM 581 C C . PRO A 1 80 ? 1.908 3.523 -10.729 1.00 80.19 80 PRO A C 1
ATOM 583 O O . PRO A 1 80 ? 1.578 3.291 -9.566 1.00 80.19 80 PRO A O 1
ATOM 586 N N . GLU A 1 81 ? 2.234 4.749 -11.140 1.00 81.94 81 GLU A N 1
ATOM 587 C CA . GLU A 1 81 ? 2.268 5.898 -10.241 1.00 81.94 81 GLU A CA 1
ATOM 588 C C . GLU A 1 81 ? 0.866 6.318 -9.784 1.00 81.94 81 GLU A C 1
ATOM 590 O O . GLU A 1 81 ? 0.661 6.648 -8.611 1.00 81.94 81 GLU A O 1
ATOM 595 N N . ALA A 1 82 ? -0.128 6.209 -10.670 1.00 80.38 82 ALA A N 1
ATOM 596 C CA . ALA A 1 82 ? -1.533 6.394 -10.317 1.00 80.38 82 ALA A CA 1
ATOM 597 C C . ALA A 1 82 ? -2.030 5.297 -9.355 1.00 80.38 82 ALA A C 1
ATOM 599 O O . ALA A 1 82 ? -2.762 5.584 -8.403 1.00 80.38 82 ALA A O 1
ATOM 600 N N . VAL A 1 83 ? -1.579 4.048 -9.534 1.00 83.19 83 VAL A N 1
ATOM 601 C CA . VAL A 1 83 ? -1.888 2.945 -8.604 1.00 83.19 83 VAL A CA 1
ATOM 602 C C . VAL A 1 83 ? -1.306 3.220 -7.217 1.00 83.19 83 VAL A C 1
ATOM 604 O O . VAL A 1 83 ? -2.007 3.058 -6.214 1.00 83.19 83 VAL A O 1
ATOM 607 N N . LYS A 1 84 ? -0.058 3.700 -7.139 1.00 82.94 84 LYS A N 1
ATOM 608 C CA . LYS A 1 84 ? 0.568 4.101 -5.870 1.00 82.94 84 LYS A CA 1
ATOM 609 C C . LYS A 1 84 ? -0.221 5.205 -5.171 1.00 82.94 84 LYS A C 1
ATOM 611 O O . LYS A 1 84 ? -0.405 5.148 -3.952 1.00 82.94 84 LYS A O 1
ATOM 616 N N . PHE A 1 85 ? -0.700 6.191 -5.931 1.00 81.38 85 PHE A N 1
ATOM 617 C CA . PHE A 1 85 ? -1.496 7.291 -5.395 1.00 81.38 85 PHE A CA 1
ATOM 618 C C . PHE A 1 85 ? -2.747 6.762 -4.685 1.00 81.38 85 PHE A C 1
ATOM 620 O O . PHE A 1 85 ? -2.932 6.979 -3.485 1.00 81.38 85 PHE A O 1
ATOM 627 N N . VAL A 1 86 ? -3.557 5.977 -5.394 1.00 81.50 86 VAL A N 1
ATOM 628 C CA . VAL A 1 86 ? -4.813 5.439 -4.858 1.00 81.50 86 VAL A CA 1
ATOM 629 C C . VAL A 1 86 ? -4.571 4.443 -3.721 1.00 81.50 86 VAL A C 1
ATOM 631 O O . VAL A 1 86 ? -5.280 4.484 -2.714 1.00 81.50 86 VAL A O 1
ATOM 634 N N . GLY A 1 87 ? -3.525 3.618 -3.810 1.00 81.06 87 GLY A N 1
ATOM 635 C CA . GLY A 1 87 ? -3.153 2.671 -2.757 1.00 81.06 87 GLY A CA 1
ATOM 636 C C . GLY A 1 87 ? -2.922 3.336 -1.397 1.00 81.06 87 GLY A C 1
ATOM 637 O O . GLY A 1 87 ? -3.357 2.811 -0.378 1.00 81.06 87 GLY A O 1
ATOM 638 N N . SER A 1 88 ? -2.317 4.524 -1.362 1.00 79.44 88 SER A N 1
ATOM 639 C CA . SER A 1 88 ? -2.063 5.247 -0.103 1.00 79.44 88 SER A CA 1
ATOM 640 C C . SER A 1 88 ? -3.296 5.947 0.495 1.00 79.44 88 SER A C 1
ATOM 642 O O . SER A 1 88 ? -3.341 6.211 1.696 1.00 79.44 88 SER A O 1
ATOM 644 N N . ILE A 1 89 ? -4.326 6.206 -0.314 1.00 81.62 89 ILE A N 1
ATOM 645 C CA . ILE A 1 89 ? -5.565 6.878 0.108 1.00 81.62 89 ILE A CA 1
ATOM 646 C C . ILE A 1 89 ? -6.577 5.869 0.670 1.00 81.62 89 ILE A C 1
ATOM 648 O O . ILE A 1 89 ? -7.348 6.190 1.575 1.00 81.62 89 ILE A O 1
ATOM 652 N N . ILE A 1 90 ? -6.556 4.623 0.189 1.00 85.81 90 ILE A N 1
ATOM 653 C CA . ILE A 1 90 ? -7.520 3.581 0.573 1.00 85.81 90 ILE A CA 1
ATOM 654 C C . ILE A 1 90 ? -7.527 3.269 2.083 1.00 85.81 90 ILE A C 1
ATOM 656 O O . ILE A 1 90 ? -8.621 3.238 2.653 1.00 85.81 90 ILE A O 1
ATOM 660 N N . PRO A 1 91 ? -6.389 3.067 2.781 1.00 85.56 91 PRO A N 1
ATOM 661 C CA . PRO A 1 91 ? -6.393 2.768 4.214 1.00 85.56 91 PRO A CA 1
ATOM 662 C C . PRO A 1 91 ? -7.051 3.838 5.099 1.00 85.56 91 PRO A C 1
ATOM 664 O O . PRO A 1 91 ? -7.958 3.491 5.866 1.00 85.56 91 PRO A O 1
ATOM 667 N N . PRO A 1 92 ? -6.668 5.131 5.018 1.00 83.75 92 PRO A N 1
ATOM 668 C CA . PRO A 1 92 ? -7.281 6.152 5.859 1.00 83.75 92 PRO A CA 1
ATOM 669 C C . PRO A 1 92 ? -8.748 6.405 5.497 1.00 83.75 92 PRO A C 1
ATOM 671 O O . PRO A 1 92 ? -9.572 6.586 6.399 1.00 83.75 92 PRO A O 1
ATOM 674 N N . PHE A 1 93 ? -9.114 6.363 4.210 1.00 84.44 93 PHE A N 1
ATOM 675 C CA . PHE A 1 93 ? -10.513 6.513 3.799 1.00 84.44 93 PHE A CA 1
ATOM 676 C C . PHE A 1 93 ? -11.376 5.328 4.230 1.00 84.44 93 PHE A C 1
ATOM 678 O O . PHE A 1 93 ? -12.466 5.537 4.760 1.00 84.44 93 PHE A O 1
ATOM 685 N N . GLY A 1 94 ? -10.890 4.095 4.077 1.00 85.25 94 GLY A N 1
ATOM 686 C CA . GLY A 1 94 ? -11.609 2.888 4.486 1.00 85.25 94 GLY A CA 1
ATOM 687 C C . GLY A 1 94 ? -11.900 2.869 5.987 1.00 85.25 94 GLY A C 1
ATOM 688 O O . GLY A 1 94 ? -13.019 2.573 6.408 1.00 85.25 94 GLY A O 1
ATOM 689 N N . ILE A 1 95 ? -10.929 3.274 6.806 1.00 85.75 95 ILE A N 1
ATOM 690 C CA . ILE A 1 95 ? -11.095 3.345 8.262 1.00 85.75 95 ILE A CA 1
ATOM 691 C C . ILE A 1 95 ? -12.005 4.493 8.678 1.00 85.75 95 ILE A C 1
ATOM 693 O O . ILE A 1 95 ? -12.842 4.316 9.565 1.00 85.75 95 ILE A O 1
ATOM 697 N N . THR A 1 96 ? -11.902 5.643 8.016 1.00 83.94 96 THR A N 1
ATOM 698 C CA . THR A 1 96 ? -12.813 6.765 8.263 1.00 83.94 96 THR A CA 1
ATOM 699 C C . THR A 1 96 ? -14.248 6.384 7.910 1.00 83.94 96 THR A C 1
ATOM 701 O O . THR A 1 96 ? -15.168 6.659 8.679 1.00 83.94 96 THR A O 1
ATOM 704 N N . LEU A 1 97 ? -14.456 5.685 6.795 1.00 85.62 97 LEU A N 1
ATOM 705 C CA . LEU A 1 97 ? -15.771 5.210 6.383 1.00 85.62 97 LEU A CA 1
ATOM 706 C C . LEU A 1 97 ? -16.324 4.163 7.362 1.00 85.62 97 LEU A C 1
ATOM 708 O O . LEU A 1 97 ? -17.470 4.278 7.802 1.00 85.62 97 LEU A O 1
ATOM 712 N N . SER A 1 98 ? -15.496 3.201 7.782 1.00 85.88 98 SER A N 1
ATOM 713 C CA . SER A 1 98 ? -15.845 2.223 8.823 1.00 85.88 98 SER A CA 1
ATOM 714 C C . SER A 1 98 ? -16.252 2.913 10.128 1.00 85.88 98 SER A C 1
ATOM 716 O O . SER A 1 98 ? -17.263 2.551 10.742 1.00 85.88 98 SER A O 1
ATOM 718 N N . PHE A 1 99 ? -15.526 3.964 10.520 1.00 84.31 99 PHE A N 1
ATOM 719 C CA . PHE A 1 99 ? -15.873 4.786 11.670 1.00 84.31 99 PHE A CA 1
ATOM 720 C C . PHE A 1 99 ? -17.228 5.472 11.507 1.00 84.31 99 PHE A C 1
ATOM 722 O O . PHE A 1 99 ? -18.038 5.406 12.428 1.00 84.31 99 PHE A O 1
ATOM 729 N N . LEU A 1 100 ? -17.514 6.094 10.359 1.00 84.56 100 LEU A N 1
ATOM 730 C CA . LEU A 1 100 ? -18.797 6.757 10.104 1.00 84.56 100 LEU A CA 1
ATOM 731 C C . LEU A 1 100 ? -19.983 5.783 10.175 1.00 84.56 100 LEU A C 1
ATOM 733 O O . LEU A 1 100 ? -20.997 6.119 10.786 1.00 84.56 100 LEU A O 1
ATOM 737 N N . LEU A 1 101 ? -19.834 4.576 9.622 1.00 85.69 101 LEU A N 1
ATOM 738 C CA . LEU A 1 101 ? -20.866 3.531 9.610 1.00 85.69 101 LEU A CA 1
ATOM 739 C C . LEU A 1 101 ? -21.054 2.859 10.978 1.00 85.69 101 LEU A C 1
ATOM 741 O O . LEU A 1 101 ? -22.173 2.536 11.369 1.00 85.69 101 LEU A O 1
ATOM 745 N N . THR A 1 102 ? -19.972 2.641 11.730 1.00 84.88 102 THR A N 1
ATOM 746 C CA . THR A 1 102 ? -19.996 1.873 12.988 1.00 84.88 102 THR A CA 1
ATOM 747 C C . THR A 1 102 ? -19.420 2.633 14.178 1.00 84.88 102 THR A C 1
ATOM 749 O O . THR A 1 102 ? -18.723 2.065 15.017 1.00 84.88 102 THR A O 1
ATOM 752 N N . ARG A 1 103 ? -19.791 3.913 14.330 1.00 78.00 103 ARG A N 1
ATOM 753 C CA . ARG A 1 103 ? -19.329 4.795 15.427 1.00 78.00 103 ARG A CA 1
ATOM 754 C C . ARG A 1 103 ? -19.435 4.179 16.828 1.00 78.00 103 ARG A C 1
ATOM 756 O O . ARG A 1 103 ? -18.628 4.501 17.698 1.00 78.00 103 ARG A O 1
ATOM 763 N N . HIS A 1 104 ? -20.412 3.301 17.056 1.00 77.81 104 HIS A N 1
ATOM 764 C CA . HIS A 1 104 ? -20.653 2.637 18.341 1.00 77.81 104 HIS A CA 1
ATOM 765 C C . HIS A 1 104 ? -19.584 1.596 18.727 1.00 77.81 104 HIS A C 1
ATOM 767 O O . HIS A 1 104 ? -19.461 1.288 19.907 1.00 77.81 104 HIS A O 1
ATOM 773 N N . LYS A 1 105 ? -18.789 1.081 17.776 1.00 80.38 105 LYS A N 1
ATOM 774 C CA . LYS A 1 105 ? -17.736 0.074 18.031 1.00 80.38 105 LYS A CA 1
ATOM 775 C C . LYS A 1 105 ? -16.386 0.675 18.446 1.00 80.38 105 LYS A C 1
ATOM 777 O O . LYS A 1 105 ? -15.520 -0.048 18.944 1.00 80.38 105 LYS A O 1
ATOM 782 N N . TYR A 1 106 ? -16.224 1.985 18.247 1.00 82.69 106 TYR A N 1
ATOM 783 C CA . TYR A 1 106 ? -14.983 2.712 18.505 1.00 82.69 106 TYR A CA 1
ATOM 784 C C . TYR A 1 106 ? -14.981 3.356 19.892 1.00 82.69 106 TYR A C 1
ATOM 786 O O . TYR A 1 106 ? -15.911 4.086 20.261 1.00 82.69 106 TYR A O 1
ATOM 794 N N . THR A 1 107 ? -13.901 3.120 20.627 1.00 85.44 107 THR A N 1
ATOM 795 C CA . THR A 1 107 ? -13.583 3.703 21.935 1.00 85.44 107 THR A CA 1
ATOM 796 C C . THR A 1 107 ? -13.288 5.204 21.832 1.00 85.44 107 THR A C 1
ATOM 798 O O . THR A 1 107 ? -13.060 5.745 20.748 1.00 85.44 107 THR A O 1
ATOM 801 N N . ARG A 1 108 ? -13.278 5.916 22.971 1.00 83.00 108 ARG A N 1
ATOM 802 C CA . ARG A 1 108 ? -12.914 7.347 22.997 1.00 83.00 108 ARG A CA 1
ATOM 803 C C . ARG A 1 108 ? -11.490 7.596 22.487 1.00 83.00 108 ARG A C 1
ATOM 805 O O . ARG A 1 108 ? -11.310 8.521 21.706 1.00 83.00 108 ARG A O 1
ATOM 812 N N . ALA A 1 109 ? -10.535 6.743 22.859 1.00 82.12 109 ALA A N 1
ATOM 813 C CA . ALA A 1 109 ? -9.147 6.856 22.412 1.00 82.12 109 ALA A CA 1
ATOM 814 C C . ALA A 1 109 ? -9.015 6.666 20.890 1.00 82.12 109 ALA A C 1
ATOM 816 O O . ALA A 1 109 ? -8.378 7.472 20.217 1.00 82.12 109 ALA A O 1
ATOM 817 N N . GLU A 1 110 ? -9.694 5.666 20.315 1.00 81.31 110 GLU A N 1
ATOM 818 C CA . GLU A 1 110 ? -9.687 5.452 18.860 1.00 81.31 110 GLU A CA 1
ATOM 819 C C . GLU A 1 110 ? -10.343 6.615 18.109 1.00 81.31 110 GLU A C 1
ATOM 821 O O . GLU A 1 110 ? -9.875 6.995 17.042 1.00 81.31 110 GLU A O 1
ATOM 826 N N . ARG A 1 111 ? -11.399 7.226 18.663 1.00 83.25 111 ARG A N 1
ATOM 827 C CA . ARG A 1 111 ? -12.037 8.413 18.069 1.00 83.25 111 ARG A CA 1
ATOM 828 C C . ARG A 1 111 ? -11.095 9.608 18.005 1.00 83.25 111 ARG A C 1
ATOM 830 O O . ARG A 1 111 ? -11.158 10.368 17.044 1.00 83.25 111 ARG A O 1
ATOM 837 N N . GLU A 1 112 ? -10.258 9.798 19.018 1.00 83.19 112 GLU A N 1
ATOM 838 C CA . GLU A 1 112 ? -9.258 10.867 19.022 1.00 83.19 112 GLU A CA 1
ATOM 839 C C . GLU A 1 112 ? -8.122 10.580 18.045 1.00 83.19 112 GLU A C 1
ATOM 841 O O . GLU A 1 112 ? -7.776 11.457 17.255 1.00 83.19 112 GLU A O 1
ATOM 846 N N . ALA A 1 113 ? -7.637 9.336 17.999 1.00 81.81 113 ALA A N 1
ATOM 847 C CA . ALA A 1 113 ? -6.663 8.909 16.997 1.00 81.81 113 ALA A CA 1
ATOM 848 C C . ALA A 1 113 ? -7.192 9.115 15.567 1.00 81.81 113 ALA A C 1
ATOM 850 O O . ALA A 1 113 ? -6.470 9.591 14.697 1.00 81.81 113 ALA A O 1
ATOM 851 N N . LEU A 1 114 ? -8.477 8.841 15.327 1.00 79.81 114 LEU A N 1
ATOM 852 C CA . LEU A 1 114 ? -9.100 8.952 14.007 1.00 79.81 114 LEU A CA 1
ATOM 853 C C . LEU A 1 114 ? -9.294 10.406 13.550 1.00 79.81 114 LEU A C 1
ATOM 855 O O . LEU A 1 114 ? -9.176 10.697 12.361 1.00 79.81 114 LEU A O 1
ATOM 859 N N . LYS A 1 115 ? -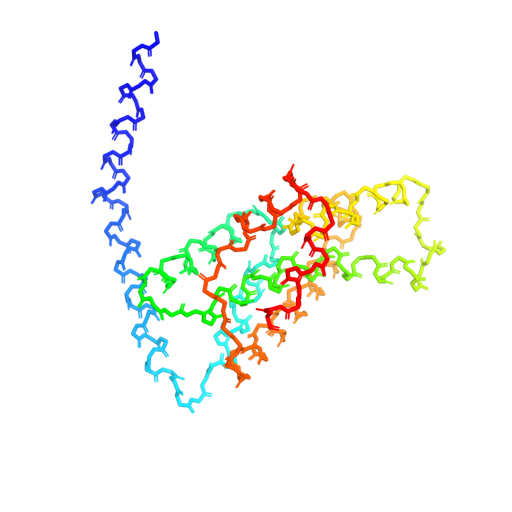9.521 11.339 14.488 1.00 79.06 115 LYS A N 1
ATOM 860 C CA . LYS A 1 115 ? -9.537 12.784 14.196 1.00 79.06 115 LYS A CA 1
ATOM 861 C C . LYS A 1 115 ? -8.184 13.282 13.689 1.00 79.06 115 LYS A C 1
ATOM 863 O O . LYS A 1 115 ? -8.161 14.176 12.852 1.00 79.06 115 LYS A O 1
ATOM 868 N N . ALA A 1 116 ? -7.084 12.709 14.177 1.00 78.19 116 ALA A N 1
ATOM 869 C CA . ALA A 1 116 ? -5.740 13.003 13.684 1.00 78.19 116 ALA A CA 1
ATOM 870 C C . ALA A 1 116 ? -5.411 12.213 12.402 1.00 78.19 116 ALA A C 1
ATOM 872 O O . ALA A 1 116 ? -4.784 12.745 11.489 1.00 78.19 116 ALA A O 1
ATOM 873 N N . ALA A 1 117 ? -5.868 10.962 12.297 1.00 75.12 117 ALA A N 1
ATOM 874 C CA . ALA A 1 117 ? -5.614 10.094 11.147 1.00 75.12 117 ALA A CA 1
ATOM 875 C C . ALA A 1 117 ? -6.300 10.567 9.859 1.00 75.12 117 ALA A C 1
ATOM 877 O O . ALA A 1 117 ? -5.741 10.394 8.781 1.00 75.12 117 ALA A O 1
ATOM 878 N N . PHE A 1 118 ? -7.478 11.191 9.950 1.00 77.44 118 PHE A N 1
ATOM 879 C CA . PHE A 1 118 ? -8.203 11.691 8.780 1.00 77.44 118 PHE A CA 1
ATOM 880 C C . PHE A 1 118 ? -7.424 12.751 7.973 1.00 77.44 118 PHE A C 1
ATOM 882 O O . PHE A 1 118 ? -7.191 12.521 6.786 1.00 77.44 118 PHE A O 1
ATOM 889 N N . PRO A 1 119 ? -6.954 13.870 8.563 1.00 77.19 119 PRO A N 1
ATOM 890 C CA . PRO A 1 119 ? -6.143 14.841 7.830 1.00 77.19 119 PRO A CA 1
ATOM 891 C C . PRO A 1 119 ? -4.795 14.259 7.383 1.00 77.19 119 PRO A C 1
ATOM 893 O O . PRO A 1 119 ? -4.345 14.569 6.286 1.00 77.19 119 PRO A O 1
ATOM 896 N N . MET A 1 120 ? -4.179 13.362 8.166 1.00 72.81 120 MET A N 1
ATOM 897 C CA . MET A 1 120 ? -2.958 12.659 7.741 1.00 72.81 120 MET A CA 1
ATOM 898 C C . MET A 1 120 ? -3.193 11.790 6.498 1.00 72.81 120 MET A C 1
ATOM 900 O O . MET A 1 120 ? -2.353 11.749 5.601 1.00 72.81 120 MET A O 1
ATOM 904 N N . GLY A 1 121 ? -4.358 11.155 6.398 1.00 72.31 121 GLY A N 1
ATOM 905 C CA . GLY A 1 121 ? -4.751 10.376 5.232 1.00 72.31 121 GLY A CA 1
ATOM 906 C C . GLY A 1 121 ? -4.974 11.206 3.971 1.00 72.31 121 GLY A C 1
ATOM 907 O O . GLY A 1 121 ? -4.646 10.748 2.880 1.00 72.31 121 GLY A O 1
ATOM 908 N N . ILE A 1 122 ? -5.466 12.441 4.113 1.00 70.44 122 ILE A N 1
ATOM 909 C CA . ILE A 1 122 ? -5.567 13.405 3.002 1.00 70.44 122 ILE A CA 1
ATOM 910 C C . ILE A 1 122 ? -4.168 13.767 2.485 1.00 70.44 122 ILE A C 1
ATOM 912 O O . ILE A 1 122 ? -3.960 13.863 1.279 1.00 70.44 122 ILE A O 1
ATOM 916 N N . CYS A 1 123 ? -3.187 13.866 3.383 1.00 70.31 123 CYS A N 1
ATOM 917 C CA . CYS A 1 123 ? -1.774 14.033 3.037 1.00 70.31 123 CYS A CA 1
ATOM 918 C C . CYS A 1 123 ? -1.102 12.745 2.526 1.00 70.31 123 CYS A C 1
ATOM 920 O O . CYS A 1 123 ? 0.118 12.727 2.366 1.00 70.31 123 CYS A O 1
ATOM 922 N N . MET A 1 124 ? -1.862 11.668 2.288 1.00 70.44 124 MET A N 1
ATOM 923 C CA . MET A 1 124 ? -1.359 10.369 1.825 1.00 70.44 124 MET A CA 1
ATOM 924 C C . MET A 1 124 ? -0.414 9.674 2.821 1.00 70.44 124 MET A C 1
ATOM 926 O O . MET A 1 124 ? 0.445 8.879 2.437 1.00 70.44 124 MET A O 1
ATOM 930 N N . ILE A 1 125 ? -0.569 9.961 4.118 1.00 73.94 125 ILE A N 1
ATOM 931 C CA . ILE A 1 125 ? 0.185 9.320 5.197 1.00 73.94 125 ILE A CA 1
ATOM 932 C C . ILE A 1 125 ? -0.652 8.171 5.762 1.00 73.94 125 ILE A C 1
ATOM 934 O O . ILE A 1 125 ? -1.632 8.377 6.480 1.00 73.94 125 ILE A O 1
ATOM 938 N N . THR A 1 126 ? -0.239 6.939 5.468 1.00 71.75 126 THR A N 1
ATOM 939 C CA . THR A 1 126 ? -0.897 5.714 5.952 1.00 71.75 126 THR A CA 1
ATOM 940 C C . THR A 1 126 ? -0.473 5.315 7.364 1.00 71.75 126 THR A C 1
ATOM 942 O O . THR A 1 126 ? -1.122 4.478 7.978 1.00 71.75 126 THR A O 1
ATOM 945 N N . GLU A 1 127 ? 0.573 5.918 7.927 1.00 72.88 127 GLU A N 1
ATOM 946 C CA . GLU A 1 127 ? 1.078 5.551 9.259 1.00 72.88 127 GLU A CA 1
ATOM 947 C C . GLU A 1 127 ? 0.104 5.923 10.390 1.00 72.88 127 GLU A C 1
ATOM 949 O O . GLU A 1 127 ? 0.012 5.219 11.395 1.00 72.88 127 GLU A O 1
ATOM 954 N N . GLY A 1 128 ? -0.710 6.968 10.196 1.00 69.62 128 GLY A N 1
ATOM 955 C CA . GLY A 1 128 ? -1.739 7.384 11.158 1.00 69.62 128 GLY A CA 1
ATOM 956 C C . GLY A 1 128 ? -2.842 6.341 11.388 1.00 69.62 128 GLY A C 1
ATOM 957 O O . GLY A 1 128 ? -3.613 6.449 12.339 1.00 69.62 128 GLY A O 1
ATOM 958 N N . VAL A 1 129 ? -2.909 5.313 10.538 1.00 72.31 129 VAL A N 1
ATOM 959 C CA . VAL A 1 129 ? -3.868 4.204 10.612 1.00 72.31 129 VAL A CA 1
ATOM 960 C C . VAL A 1 129 ? -3.394 3.072 11.530 1.00 72.31 129 VAL A C 1
ATOM 962 O O . VAL A 1 129 ? -4.228 2.382 12.120 1.00 72.31 129 VAL A O 1
ATOM 965 N N . ILE A 1 130 ? -2.083 2.905 11.721 1.00 79.25 130 ILE A N 1
ATOM 966 C CA . ILE A 1 130 ? -1.481 1.835 12.535 1.00 79.25 130 ILE A CA 1
ATOM 967 C C . ILE A 1 130 ? -2.113 1.699 13.937 1.00 79.25 130 ILE A C 1
ATOM 969 O O . ILE A 1 130 ? -2.480 0.577 14.294 1.00 79.25 130 ILE A O 1
ATOM 973 N N . PRO A 1 131 ? -2.323 2.774 14.732 1.00 75.81 131 PRO A N 1
ATOM 974 C CA . PRO A 1 131 ? -2.899 2.635 16.074 1.00 75.81 131 PRO A CA 1
ATOM 975 C C . PRO A 1 131 ? -4.343 2.109 16.072 1.00 75.81 131 PRO A C 1
ATOM 977 O O . PRO A 1 131 ? -4.767 1.487 17.041 1.00 75.81 131 PRO A O 1
ATOM 980 N N . ILE A 1 132 ? -5.095 2.327 14.989 1.00 76.12 132 ILE A N 1
ATOM 981 C CA . ILE A 1 132 ? -6.472 1.832 14.829 1.00 76.12 132 ILE A CA 1
ATOM 982 C C . ILE A 1 132 ? -6.463 0.410 14.248 1.00 76.12 132 ILE A C 1
ATOM 984 O O . ILE A 1 132 ? -7.284 -0.424 14.626 1.00 76.12 132 ILE A O 1
ATOM 988 N N . ALA A 1 133 ? -5.510 0.112 13.362 1.00 74.50 133 ALA A N 1
ATOM 989 C CA . ALA A 1 133 ? -5.325 -1.212 12.777 1.00 74.50 133 ALA A CA 1
ATOM 990 C C . ALA A 1 133 ? -4.817 -2.247 13.797 1.00 74.50 133 ALA A C 1
ATOM 992 O O . ALA A 1 133 ? -5.142 -3.423 13.668 1.00 74.50 133 ALA A O 1
ATOM 993 N N . ALA A 1 134 ? -4.080 -1.830 14.832 1.00 76.44 134 ALA A N 1
ATOM 994 C CA . ALA A 1 134 ? -3.510 -2.719 15.851 1.00 76.44 134 ALA A CA 1
ATOM 995 C C . ALA A 1 134 ? -4.552 -3.569 16.602 1.00 76.44 134 ALA A C 1
ATOM 997 O O . ALA A 1 134 ? -4.228 -4.655 17.077 1.00 76.44 134 ALA A O 1
ATOM 998 N N . ARG A 1 135 ? -5.804 -3.103 16.689 1.00 75.25 135 ARG A N 1
ATOM 999 C CA . ARG A 1 135 ? -6.892 -3.839 17.343 1.00 75.25 135 ARG A CA 1
ATOM 1000 C C . ARG A 1 135 ? -7.341 -5.075 16.558 1.00 75.25 135 ARG A C 1
ATOM 1002 O O . ARG A 1 135 ? -7.679 -6.073 17.177 1.00 75.25 135 ARG A O 1
ATOM 1009 N N . ASP A 1 136 ? -7.332 -5.006 15.225 1.00 78.88 136 ASP A N 1
ATOM 1010 C CA . ASP A 1 136 ? -7.796 -6.071 14.322 1.00 78.88 136 ASP A CA 1
ATOM 1011 C C . ASP A 1 136 ? -6.966 -6.087 13.022 1.00 78.88 136 ASP A C 1
ATOM 1013 O O . ASP A 1 136 ? -7.479 -5.903 11.912 1.00 78.88 136 ASP A O 1
ATOM 1017 N N . LEU A 1 137 ? -5.655 -6.315 13.154 1.00 76.69 137 LEU A N 1
ATOM 1018 C CA . LEU A 1 137 ? -4.688 -6.139 12.063 1.00 76.69 137 LEU A CA 1
ATOM 1019 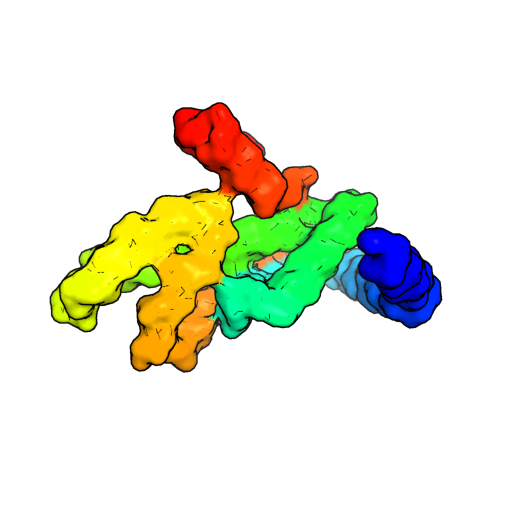C C . LEU A 1 137 ? -5.032 -6.971 10.821 1.00 76.69 137 LEU A C 1
ATOM 1021 O O . LEU A 1 137 ? -5.049 -6.447 9.712 1.00 76.69 137 LEU A O 1
ATOM 1025 N N . LEU A 1 138 ? -5.371 -8.251 11.005 1.00 81.12 138 LEU A N 1
ATOM 1026 C CA . LEU A 1 138 ? -5.669 -9.165 9.897 1.00 8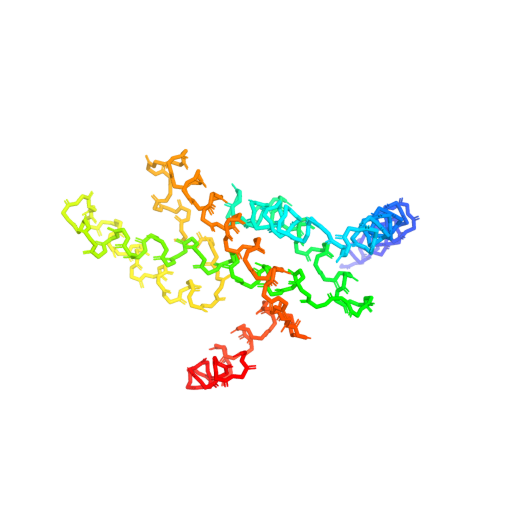1.12 138 LEU A CA 1
ATOM 1027 C C . LEU A 1 138 ? -6.871 -8.708 9.066 1.00 81.12 138 LEU A C 1
ATOM 1029 O O . LEU A 1 138 ? -6.840 -8.780 7.838 1.00 81.12 138 LEU A O 1
ATOM 1033 N N . ARG A 1 139 ? -7.928 -8.218 9.722 1.00 83.75 139 ARG A N 1
ATOM 1034 C CA . ARG A 1 139 ? -9.142 -7.775 9.030 1.00 83.75 139 ARG A CA 1
ATOM 1035 C C . ARG A 1 139 ? -8.909 -6.445 8.322 1.00 83.75 139 ARG A C 1
ATOM 1037 O O . ARG A 1 139 ? -9.354 -6.288 7.188 1.00 83.75 139 ARG A O 1
ATOM 1044 N N . VAL A 1 140 ? -8.202 -5.515 8.963 1.00 84.00 140 VAL A N 1
ATOM 1045 C CA . VAL A 1 140 ? -7.918 -4.195 8.389 1.00 84.00 140 VAL A CA 1
ATOM 1046 C C . VAL A 1 140 ? -6.966 -4.329 7.200 1.00 84.00 140 VAL A C 1
ATOM 1048 O O . VAL A 1 140 ? -7.341 -3.925 6.101 1.00 84.00 140 VAL A O 1
ATOM 1051 N N . VAL A 1 141 ? -5.816 -4.994 7.364 1.00 86.00 141 VAL A N 1
ATOM 1052 C CA . VAL A 1 141 ? -4.858 -5.250 6.271 1.00 86.00 141 VAL A CA 1
ATOM 1053 C C . VAL A 1 141 ? -5.526 -6.020 5.138 1.00 86.00 141 VAL A C 1
ATOM 1055 O O . VAL A 1 141 ? -5.470 -5.578 3.996 1.00 86.00 141 VAL A O 1
ATOM 1058 N N . GLY A 1 142 ? -6.225 -7.120 5.433 1.00 85.06 142 GLY A N 1
ATOM 1059 C CA . GLY A 1 142 ? -6.889 -7.921 4.404 1.00 85.06 142 GLY A CA 1
ATOM 1060 C C . GLY A 1 142 ? -7.905 -7.113 3.592 1.00 85.06 142 GLY A C 1
ATOM 1061 O O . GLY A 1 142 ? -7.903 -7.172 2.364 1.00 85.06 142 GLY A O 1
ATOM 1062 N N . SER A 1 143 ? -8.730 -6.299 4.258 1.00 88.00 143 SER A N 1
ATOM 1063 C CA . SER A 1 143 ? -9.701 -5.439 3.571 1.00 88.00 143 SER A CA 1
ATOM 1064 C C . SER A 1 143 ? -9.034 -4.358 2.713 1.00 88.00 143 SER A C 1
ATOM 1066 O O . SER A 1 143 ? -9.469 -4.126 1.586 1.00 88.00 143 SER A O 1
ATOM 1068 N N . CYS A 1 144 ? -7.949 -3.745 3.198 1.00 88.06 144 CYS A N 1
ATOM 1069 C CA . CYS A 1 144 ? -7.202 -2.729 2.462 1.00 88.06 144 CYS A CA 1
ATOM 1070 C C . CYS A 1 144 ? -6.437 -3.320 1.273 1.00 88.06 144 CYS A C 1
ATOM 1072 O O . CYS A 1 144 ? -6.392 -2.693 0.221 1.00 88.06 144 CYS A O 1
ATOM 1074 N N . VAL A 1 145 ? -5.862 -4.514 1.410 1.00 87.81 145 VAL A N 1
ATOM 1075 C CA . VAL A 1 145 ? -5.149 -5.209 0.327 1.00 87.81 145 VAL A CA 1
ATOM 1076 C C . VAL A 1 145 ? -6.112 -5.571 -0.796 1.00 87.81 145 VAL A C 1
ATOM 1078 O O . VAL A 1 145 ? -5.833 -5.279 -1.955 1.00 87.81 145 VAL A O 1
ATOM 1081 N N . VAL A 1 146 ? -7.276 -6.138 -0.469 1.00 90.50 146 VAL A N 1
ATOM 1082 C CA . VAL A 1 146 ? -8.289 -6.489 -1.476 1.00 90.50 146 VAL A CA 1
ATOM 1083 C C . VAL A 1 146 ? -8.846 -5.234 -2.152 1.00 90.50 146 VAL A C 1
ATOM 1085 O O . VAL A 1 146 ? -8.938 -5.194 -3.377 1.00 90.50 146 VAL A O 1
ATOM 1088 N N . ALA A 1 147 ? -9.171 -4.190 -1.385 1.00 88.75 147 ALA A N 1
ATOM 1089 C CA . ALA A 1 147 ? -9.666 -2.933 -1.942 1.00 88.75 147 ALA A CA 1
ATOM 1090 C C . ALA A 1 147 ? -8.637 -2.269 -2.873 1.00 88.75 147 ALA A C 1
ATOM 1092 O O . ALA A 1 147 ? -8.987 -1.861 -3.981 1.00 88.75 147 ALA A O 1
ATOM 1093 N N . SER A 1 148 ? -7.367 -2.212 -2.464 1.00 87.31 148 SER A N 1
ATOM 1094 C CA . SER A 1 148 ? -6.294 -1.636 -3.278 1.00 87.31 148 SER A CA 1
ATOM 1095 C C . SER A 1 148 ? -5.948 -2.478 -4.493 1.00 87.31 148 SER A C 1
ATOM 1097 O O . SER A 1 148 ? -5.649 -1.910 -5.537 1.00 87.31 148 SER A O 1
ATOM 1099 N N . ALA A 1 149 ? -6.047 -3.804 -4.409 1.00 87.06 149 ALA A N 1
ATOM 1100 C CA . ALA A 1 149 ? -5.881 -4.672 -5.566 1.00 87.06 149 ALA A CA 1
ATOM 1101 C C . ALA A 1 149 ? -6.967 -4.411 -6.623 1.00 87.06 149 ALA A C 1
ATOM 1103 O O . ALA A 1 149 ? -6.675 -4.220 -7.802 1.00 87.06 149 ALA A O 1
ATOM 1104 N N . VAL A 1 150 ? -8.233 -4.328 -6.208 1.00 89.56 150 VAL A N 1
ATOM 1105 C CA . VAL A 1 150 ? -9.335 -4.034 -7.135 1.00 89.56 150 VAL A CA 1
ATOM 1106 C C . VAL A 1 150 ? -9.187 -2.633 -7.733 1.00 89.56 150 VAL A C 1
ATOM 1108 O O . VAL A 1 150 ? -9.295 -2.473 -8.948 1.00 89.56 150 VAL A O 1
ATOM 1111 N N . ALA A 1 151 ? -8.884 -1.627 -6.908 1.00 86.56 151 ALA A N 1
ATOM 1112 C CA . ALA A 1 151 ? -8.690 -0.256 -7.372 1.00 86.56 151 ALA A CA 1
ATOM 1113 C C . ALA A 1 151 ? -7.491 -0.128 -8.327 1.00 86.56 151 ALA A C 1
ATOM 1115 O O . ALA A 1 151 ? -7.620 0.465 -9.394 1.00 86.56 151 ALA A O 1
ATOM 1116 N N . GLY A 1 152 ? -6.349 -0.729 -7.988 1.00 84.00 152 GLY A N 1
ATOM 1117 C CA . GLY A 1 152 ? -5.150 -0.717 -8.823 1.00 84.00 152 GLY A CA 1
ATOM 1118 C C . GLY A 1 152 ? -5.367 -1.404 -10.168 1.00 84.00 152 GLY A C 1
ATOM 1119 O O . GLY A 1 152 ? -4.949 -0.888 -11.204 1.00 84.00 152 GLY A O 1
ATOM 1120 N N . GLY A 1 153 ? -6.084 -2.530 -10.180 1.00 83.81 153 GLY A N 1
ATOM 1121 C CA . GLY A 1 153 ? -6.467 -3.202 -11.418 1.00 83.81 153 GLY A CA 1
ATOM 1122 C C . GLY A 1 153 ? -7.381 -2.346 -12.297 1.00 83.81 153 GLY A C 1
ATOM 1123 O O . GLY A 1 153 ? -7.159 -2.263 -13.503 1.00 83.81 153 GLY A O 1
ATOM 1124 N N . LEU A 1 154 ? -8.369 -1.666 -11.706 1.00 84.69 154 LEU A N 1
ATOM 1125 C CA . LEU A 1 154 ? -9.277 -0.767 -12.430 1.00 84.69 154 LEU A CA 1
ATOM 1126 C C . LEU A 1 154 ? -8.551 0.441 -13.034 1.00 84.69 154 LEU A C 1
ATOM 1128 O O . LEU A 1 154 ? -8.787 0.758 -14.194 1.00 84.69 154 LEU A O 1
ATOM 1132 N N . ILE A 1 155 ? -7.629 1.064 -12.296 1.00 84.44 155 ILE A N 1
ATOM 1133 C CA . ILE A 1 155 ? -6.803 2.194 -12.769 1.00 84.44 155 ILE A CA 1
ATOM 1134 C C . ILE A 1 155 ? -6.016 1.804 -14.021 1.00 84.44 155 ILE A C 1
ATOM 1136 O O . ILE A 1 155 ? -6.034 2.524 -15.018 1.00 84.44 155 ILE A O 1
ATOM 1140 N N . MET A 1 156 ? -5.388 0.627 -14.001 1.00 78.50 156 MET A N 1
ATOM 1141 C CA . MET A 1 156 ? -4.614 0.119 -15.136 1.00 78.50 156 MET A CA 1
ATOM 1142 C C . MET A 1 156 ? -5.486 -0.297 -16.332 1.00 78.50 156 MET A C 1
ATOM 1144 O O . MET A 1 156 ? -5.016 -0.262 -17.469 1.00 78.50 156 MET A O 1
ATOM 1148 N N . VAL A 1 157 ? -6.739 -0.705 -16.102 1.00 80.31 157 VAL A N 1
ATOM 1149 C CA . VAL A 1 157 ? -7.708 -1.006 -17.175 1.00 80.31 157 VAL A CA 1
ATOM 1150 C C . VAL A 1 157 ? -8.260 0.275 -17.796 1.00 80.31 157 VAL A C 1
ATOM 1152 O O . VAL A 1 157 ? -8.401 0.346 -19.014 1.00 80.31 157 VAL A O 1
ATOM 1155 N N . TRP A 1 158 ? -8.549 1.285 -16.977 1.00 77.56 158 TRP A N 1
ATOM 1156 C CA . TRP A 1 158 ? -9.038 2.588 -17.427 1.00 77.56 158 TRP A CA 1
ATOM 1157 C C . TRP A 1 158 ? -7.941 3.491 -17.993 1.00 77.56 158 TRP A C 1
ATOM 1159 O O . TRP A 1 158 ? -8.265 4.515 -18.585 1.00 77.56 158 TRP A O 1
ATOM 1169 N N . GLY A 1 159 ? -6.668 3.107 -17.861 1.00 71.94 159 GLY A N 1
ATOM 1170 C CA . GLY A 1 159 ? -5.541 3.871 -18.398 1.00 71.94 159 GLY A CA 1
ATOM 1171 C C . GLY A 1 159 ? -5.345 5.208 -17.686 1.00 71.94 159 GLY A C 1
ATOM 1172 O O . GLY A 1 159 ? -4.953 6.183 -18.316 1.00 71.94 159 GLY A O 1
ATOM 1173 N N . VAL A 1 160 ? -5.662 5.269 -16.390 1.00 75.94 160 VAL A N 1
ATOM 1174 C CA . VAL A 1 160 ? -5.451 6.477 -15.587 1.00 75.94 160 VAL A CA 1
ATOM 1175 C C . VAL A 1 160 ? -3.962 6.590 -15.266 1.00 75.94 160 VAL A C 1
ATOM 1177 O O . VAL A 1 160 ? -3.365 5.672 -14.702 1.00 75.94 160 VAL A O 1
ATOM 1180 N N . GLU A 1 161 ? -3.369 7.722 -15.625 1.00 73.38 161 GLU A N 1
ATOM 1181 C CA . GLU A 1 161 ? -1.933 7.974 -15.553 1.00 73.38 161 GLU A CA 1
ATOM 1182 C C . GLU A 1 161 ? -1.644 9.239 -14.740 1.00 73.38 161 GLU A C 1
ATOM 1184 O O . GLU A 1 161 ? -2.369 10.227 -14.830 1.00 73.38 161 GLU A O 1
ATOM 1189 N N . SER A 1 162 ? -0.577 9.214 -13.937 1.00 70.19 162 SER A N 1
ATOM 1190 C CA . SER A 1 162 ? -0.141 10.357 -13.128 1.00 70.19 162 SER A CA 1
ATOM 1191 C C . SER A 1 162 ? 1.324 10.682 -13.428 1.00 70.19 162 SER A C 1
ATOM 1193 O O . SER A 1 162 ? 2.194 9.884 -13.077 1.00 70.19 162 SER A O 1
ATOM 1195 N N . PRO A 1 163 ? 1.638 11.856 -14.009 1.00 62.38 163 PRO A N 1
ATOM 1196 C CA . PRO A 1 163 ? 3.019 12.275 -14.249 1.00 62.38 163 PRO A CA 1
ATOM 1197 C C . PRO A 1 163 ? 3.719 12.812 -12.992 1.00 62.38 163 PRO A C 1
ATOM 1199 O O . PRO A 1 163 ? 4.897 13.163 -13.045 1.00 62.38 163 PRO A O 1
ATOM 1202 N N . VAL A 1 164 ? 3.011 12.916 -11.862 1.00 64.69 164 VAL A N 1
ATOM 1203 C CA . VAL A 1 164 ? 3.519 13.562 -10.649 1.00 64.69 164 VAL A CA 1
ATOM 1204 C C . VAL A 1 164 ? 3.756 12.543 -9.547 1.00 64.69 164 VAL A C 1
ATOM 1206 O O . VAL A 1 164 ? 2.917 11.683 -9.288 1.00 64.69 164 VAL A O 1
ATOM 1209 N N . HIS A 1 165 ? 4.879 12.703 -8.848 1.00 59.25 165 HIS A N 1
ATOM 1210 C CA . HIS A 1 165 ? 5.231 11.878 -7.706 1.00 59.25 165 HIS A CA 1
ATOM 1211 C C . HIS A 1 165 ? 4.318 12.192 -6.486 1.00 59.25 165 HIS A C 1
ATOM 1213 O O . HIS A 1 165 ? 4.404 13.296 -5.931 1.00 59.25 165 HIS A O 1
ATOM 1219 N N . PRO A 1 166 ? 3.457 11.259 -6.018 1.00 56.94 166 PRO A N 1
ATOM 1220 C CA . PRO A 1 166 ? 2.381 11.501 -5.057 1.00 56.94 166 PRO A CA 1
ATOM 1221 C C . PRO A 1 166 ? 2.823 12.109 -3.731 1.00 56.94 166 PRO A C 1
ATOM 1223 O O . PRO A 1 166 ? 2.218 13.060 -3.239 1.00 56.94 166 PRO A O 1
ATOM 1226 N N . ARG A 1 167 ? 3.922 11.590 -3.166 1.00 52.59 167 ARG A N 1
ATOM 1227 C CA . ARG A 1 167 ? 4.463 12.066 -1.886 1.00 52.59 167 ARG A CA 1
ATOM 1228 C C . ARG A 1 167 ? 5.015 13.485 -1.991 1.00 52.59 167 ARG A C 1
ATOM 1230 O O . ARG A 1 167 ? 4.934 14.233 -1.024 1.00 52.59 167 ARG A O 1
ATOM 1237 N N . MET A 1 168 ? 5.550 13.863 -3.150 1.00 47.25 168 MET A N 1
ATOM 1238 C CA . MET A 1 168 ? 6.118 15.192 -3.363 1.00 47.25 168 MET A CA 1
ATOM 1239 C C . MET A 1 168 ? 5.012 16.227 -3.592 1.00 47.25 168 MET A C 1
ATOM 1241 O O . MET A 1 168 ? 5.067 17.306 -3.012 1.00 47.25 168 MET A O 1
ATOM 1245 N N . ALA A 1 169 ? 3.971 15.877 -4.354 1.00 49.91 169 ALA A N 1
ATOM 1246 C CA . ALA A 1 169 ? 2.830 16.756 -4.603 1.00 49.91 169 ALA A CA 1
ATOM 1247 C C . ALA A 1 169 ? 2.002 17.010 -3.338 1.00 49.91 169 ALA A C 1
ATOM 1249 O O . ALA A 1 169 ? 1.799 18.165 -2.973 1.00 49.91 169 ALA A O 1
ATOM 1250 N N . ALA A 1 170 ? 1.568 15.962 -2.630 1.00 49.22 170 ALA A N 1
ATOM 1251 C CA . ALA A 1 170 ? 0.721 16.115 -1.446 1.00 49.22 170 ALA A CA 1
ATOM 1252 C C . ALA A 1 170 ? 1.442 16.847 -0.301 1.00 49.22 170 ALA A C 1
ATOM 1254 O O . ALA A 1 170 ? 0.849 17.709 0.345 1.00 49.22 170 ALA A O 1
ATOM 1255 N N . CYS A 1 171 ? 2.733 16.567 -0.087 1.00 43.59 171 CYS A N 1
ATOM 1256 C CA . CYS A 1 171 ? 3.517 17.198 0.973 1.00 43.59 171 CYS A CA 1
ATOM 1257 C C . CYS A 1 171 ? 3.823 18.677 0.657 1.00 43.59 171 CYS A C 1
ATOM 1259 O O . CYS A 1 171 ? 3.600 19.526 1.517 1.00 43.59 171 CYS A O 1
ATOM 1261 N N . LEU A 1 172 ? 4.213 19.037 -0.580 1.00 41.75 172 LEU A N 1
ATOM 1262 C CA . LEU A 1 172 ? 4.373 20.454 -0.961 1.00 41.75 172 LEU A CA 1
ATOM 1263 C C . LEU A 1 172 ? 3.044 21.224 -0.946 1.00 41.75 172 LEU A C 1
ATOM 1265 O O . LEU A 1 172 ? 3.013 22.367 -0.494 1.00 41.75 172 LEU A O 1
ATOM 1269 N N . LEU A 1 173 ? 1.942 20.619 -1.401 1.00 40.56 173 LEU A N 1
ATOM 1270 C CA . LEU A 1 173 ? 0.626 21.265 -1.406 1.00 40.56 173 LEU A CA 1
ATOM 1271 C C . LEU A 1 173 ? 0.089 21.477 0.019 1.00 40.56 173 LEU A C 1
ATOM 1273 O O . LEU A 1 173 ? -0.387 22.569 0.322 1.00 40.56 173 LEU A O 1
ATOM 1277 N N . CYS A 1 174 ? 0.215 20.499 0.922 1.00 41.28 174 CYS A N 1
ATOM 1278 C CA . CYS A 1 174 ? -0.247 20.640 2.308 1.00 41.28 174 CYS A CA 1
ATOM 1279 C C . CYS A 1 174 ? 0.650 21.523 3.188 1.00 41.28 174 CYS A C 1
ATOM 1281 O O . CYS A 1 174 ? 0.116 22.197 4.067 1.00 41.28 174 CYS A O 1
ATOM 1283 N N . LEU A 1 175 ? 1.972 21.556 2.974 1.00 39.31 175 LEU A N 1
ATOM 1284 C CA . LEU A 1 175 ? 2.876 22.423 3.749 1.00 39.31 175 LEU A CA 1
ATOM 1285 C C . LEU A 1 175 ? 2.922 23.867 3.235 1.00 39.31 175 LEU A C 1
ATOM 1287 O O . LEU A 1 175 ? 3.164 24.771 4.031 1.00 39.31 175 LEU A O 1
ATOM 1291 N N . CYS A 1 176 ? 2.690 24.103 1.939 1.00 35.00 176 CYS A N 1
ATOM 1292 C CA . CYS A 1 176 ? 2.833 25.436 1.348 1.00 35.00 176 CYS A CA 1
ATOM 1293 C C . CYS A 1 176 ? 1.499 26.195 1.199 1.00 35.00 176 CYS A C 1
ATOM 1295 O O . CYS A 1 176 ? 1.505 27.424 1.257 1.00 35.00 176 CYS A O 1
ATOM 1297 N N . SER A 1 177 ? 0.348 25.517 1.033 1.00 32.69 177 SER A N 1
ATOM 1298 C CA . SER A 1 177 ? -0.973 26.170 1.086 1.00 32.69 177 SER A CA 1
ATOM 1299 C C . SER A 1 177 ? -2.145 25.165 1.185 1.00 32.69 177 SER A C 1
ATOM 1301 O O . SER A 1 177 ? -2.494 24.535 0.182 1.00 32.69 177 SER A O 1
ATOM 1303 N N . PRO A 1 178 ? -2.851 25.047 2.331 1.00 41.41 178 PRO A N 1
ATOM 1304 C CA . PRO A 1 178 ? -3.932 24.063 2.507 1.00 41.41 178 PRO A CA 1
ATOM 1305 C C . PRO A 1 178 ? -5.117 24.255 1.540 1.00 41.41 178 PRO A C 1
ATOM 1307 O O . PRO A 1 178 ? -5.884 23.326 1.305 1.00 41.41 178 PRO A O 1
ATOM 1310 N N . ILE A 1 179 ? -5.250 25.441 0.935 1.00 38.19 179 ILE A N 1
ATOM 1311 C CA . ILE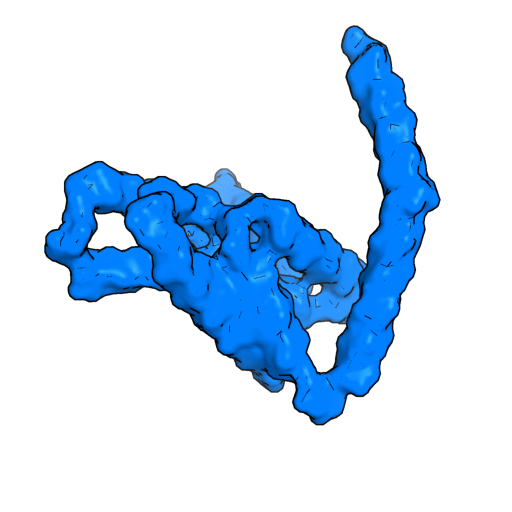 A 1 179 ? -6.340 25.809 0.018 1.00 38.19 179 ILE A CA 1
ATOM 1312 C C . ILE A 1 179 ? -6.102 25.251 -1.398 1.00 38.19 179 ILE A C 1
ATOM 1314 O O . ILE A 1 179 ? -7.056 24.882 -2.083 1.00 38.19 179 ILE A O 1
ATOM 1318 N N . LEU A 1 180 ? -4.840 25.121 -1.835 1.00 38.72 180 LEU A N 1
ATOM 1319 C CA . LEU A 1 180 ? -4.510 24.538 -3.143 1.00 38.72 180 LEU A CA 1
ATOM 1320 C C . LEU A 1 180 ? -4.630 23.008 -3.160 1.00 38.72 180 LEU A C 1
ATOM 1322 O O . LEU A 1 180 ? -4.858 22.438 -4.225 1.00 38.72 180 LEU A O 1
ATOM 1326 N N . CYS A 1 181 ? -4.539 22.346 -2.003 1.00 38.88 181 CYS A N 1
ATOM 1327 C CA . CYS A 1 181 ? -4.739 20.899 -1.883 1.00 38.88 181 CYS A CA 1
ATOM 1328 C C . CYS A 1 181 ? -6.134 20.476 -2.399 1.00 38.88 181 CYS A C 1
ATOM 1330 O O . CYS A 1 181 ? -6.262 19.485 -3.115 1.00 38.88 181 CYS A O 1
ATOM 1332 N N . CYS A 1 182 ? -7.159 21.303 -2.150 1.00 33.94 182 CYS A N 1
ATOM 1333 C CA . CYS A 1 182 ? -8.514 21.111 -2.678 1.00 33.94 182 CYS A CA 1
ATOM 1334 C C . CYS A 1 182 ? -8.645 21.393 -4.188 1.00 33.94 182 CYS A C 1
ATOM 1336 O O . CYS A 1 182 ? -9.548 20.857 -4.825 1.00 33.94 182 CYS A O 1
ATOM 1338 N N . PHE A 1 183 ? -7.778 22.230 -4.772 1.00 28.53 183 PHE A N 1
ATOM 1339 C CA . PHE A 1 183 ? -7.822 22.582 -6.201 1.00 28.53 183 PHE A CA 1
ATOM 1340 C C . PHE A 1 183 ? -6.973 21.659 -7.085 1.00 28.53 183 PHE A C 1
ATOM 1342 O O . PHE A 1 183 ? -7.313 21.464 -8.249 1.00 28.53 183 PHE A O 1
ATOM 1349 N N . ALA A 1 184 ? -5.910 21.054 -6.551 1.00 35.91 184 ALA A N 1
ATOM 1350 C CA . ALA A 1 184 ? -5.058 20.120 -7.291 1.00 35.91 184 ALA A CA 1
ATOM 1351 C C . ALA A 1 184 ? -5.764 18.789 -7.623 1.00 35.91 184 ALA A C 1
ATOM 1353 O O . ALA A 1 184 ? -5.468 18.181 -8.645 1.00 35.91 184 ALA A O 1
ATOM 1354 N N . TRP A 1 185 ? -6.773 18.392 -6.836 1.00 32.06 185 TRP A N 1
ATOM 1355 C CA . TRP A 1 185 ? -7.658 17.249 -7.129 1.00 32.06 185 TRP A CA 1
ATOM 1356 C C . TRP A 1 185 ? -8.520 17.421 -8.391 1.00 32.06 185 TRP A C 1
ATOM 1358 O O . TRP A 1 185 ? -9.218 16.495 -8.788 1.00 32.06 185 TRP A O 1
ATOM 1368 N N . ARG A 1 186 ? -8.504 18.604 -9.013 1.00 23.77 186 ARG A N 1
ATOM 1369 C CA . ARG A 1 186 ? -9.300 18.929 -10.202 1.00 23.77 186 ARG A CA 1
ATOM 1370 C C . ARG A 1 186 ? -8.548 18.726 -11.525 1.00 23.77 186 ARG A C 1
ATOM 1372 O O . ARG A 1 186 ? -9.107 19.038 -12.570 1.00 23.77 186 ARG A O 1
ATOM 1379 N N . TRP A 1 187 ? -7.309 18.231 -11.469 1.00 23.08 187 TRP A N 1
ATOM 1380 C CA . TRP A 1 187 ? -6.446 17.970 -12.631 1.00 23.08 187 TRP A CA 1
ATOM 1381 C C . TRP A 1 187 ? -5.845 16.549 -12.638 1.00 23.08 187 TRP A C 1
ATOM 1383 O O . TRP A 1 187 ? -4.766 16.342 -13.190 1.00 23.08 187 TRP A O 1
ATOM 1393 N N . VAL A 1 188 ? -6.550 15.588 -12.027 1.00 29.38 188 VAL A N 1
ATOM 1394 C CA . VAL A 1 188 ? -6.430 14.144 -12.308 1.00 29.38 188 VAL A CA 1
ATOM 1395 C C . VAL A 1 188 ? -7.647 13.724 -13.119 1.00 29.38 188 VAL A C 1
ATOM 1397 O O . VAL A 1 188 ? -8.751 14.202 -12.767 1.00 29.38 188 VAL A O 1
#

Organism: Escherichia coli (NCBI:txid562)

InterPro domains:
  IPR013014 Phosphotransferase system, EIIC component, type 2 [PS51104] (1-188)
  IPR050864 Bacterial PTS System Sugar Transport Components [PTHR30505] (1-175)

Sequence (188 aa):
MVLPVLSTIIGGLLMMTLIGKPIAWLQEALIHLLESMQGGSRFLMGAILGAMATFDFGGPVNKTMSLFSDGLLVSGVYGPEAVKFVGSIIPPFGITLSFLLTRHKYTRAEREALKAAFPMGICMITEGVIPIAARDLLRVVGSCVVASAVAGGLIMVWGVESPVHPRMAACLLCLCSPILCCFAWRWV